Protein AF-0000000066314836 (afdb_homodimer)

Foldseek 3Di:
DPPVVVVVVVVVVVVVVVVVVVVVVVVVVVVVLVVLLVQQVVQCVVQVVVVHRDQLLVSVVVVLVVCVDDPDPVSVVVNVQCVVDDPVRSSVVSVVSNCVSPVD/DPPVVVVVVVVVVVVVVVVVVVVVVVVVVVVVLVVLLVQQVVQCVVQVVVVHRDQLLVSVVVVLVVCVDDPDPVSVVVNVQCVVDDPVRSSVVSVVSNCVSPVD

Solvent-accessible surface area (backbone atoms only — not comparable to full-atom values): 11114 Å² total; per-residue (Å²): 131,60,72,67,58,55,52,52,54,51,52,50,49,51,49,50,51,50,48,51,50,42,52,49,37,52,50,53,45,52,52,50,42,51,52,51,36,51,49,52,52,50,38,47,50,53,16,53,74,68,75,37,87,55,53,57,31,57,41,49,48,52,52,50,65,71,44,75,67,50,88,42,37,43,48,42,48,50,49,51,48,53,69,71,38,52,74,69,49,36,40,52,50,26,50,51,49,49,50,50,51,62,55,124,131,59,73,67,58,54,52,53,51,52,53,50,50,51,49,49,51,48,48,51,49,42,52,50,38,51,50,54,46,51,52,51,41,50,51,50,38,51,48,51,51,50,38,48,48,54,16,54,73,67,75,37,86,56,54,58,32,58,43,50,49,51,51,49,66,70,44,75,67,50,88,42,38,42,47,42,48,50,50,50,47,53,70,71,38,52,75,68,52,37,40,53,51,26,52,50,50,49,50,50,52,61,56,125

Secondary structure (DSSP, 8-state):
--HHHHHHHHHHHHHHHHHHHHHHHHHHHHHHHHHHHHHHHHHHHHHHHTT----HHHHHHHHHHH--S-SSHHHHHHHHHHHH--HHHHHHHHHHHHHHHH--/--HHHHHHHHHHHHHHHHHHHHHHHHHHHHHHHHHHHHHHHHHHHHHHHTT----HHHHHHHHHHH--S-SSHHHHHHHHHHHH--HHHHHHHHHHHHHHHH--

Structure (mmCIF, N/CA/C/O backbone):
data_AF-0000000066314836-model_v1
#
loop_
_entity.id
_entity.type
_entity.pdbx_description
1 polymer 'Uncharacterized protein YflH'
#
loop_
_atom_site.group_PDB
_atom_site.id
_atom_site.type_symbol
_atom_site.label_atom_id
_atom_site.label_alt_id
_atom_site.label_comp_id
_atom_s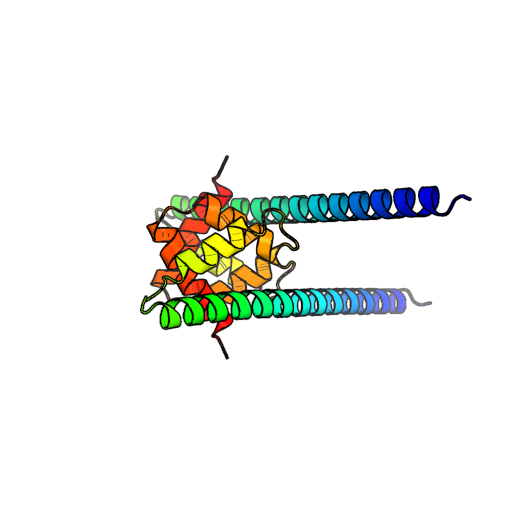ite.label_asym_id
_atom_site.label_entity_id
_atom_site.label_seq_id
_atom_site.pdbx_PDB_ins_code
_atom_site.Cartn_x
_atom_site.Cartn_y
_atom_site.Cartn_z
_atom_site.occupancy
_atom_site.B_iso_or_equiv
_atom_site.auth_seq_id
_atom_site.auth_comp_id
_atom_site.auth_asym_id
_atom_site.auth_atom_id
_atom_site.pdbx_PDB_model_num
ATOM 1 N N . MET A 1 1 ? -14.727 44.844 0.461 1 63.03 1 MET A N 1
ATOM 2 C CA . MET A 1 1 ? -14.43 43.875 -0.605 1 63.03 1 MET A CA 1
ATOM 3 C C . MET A 1 1 ? -15.68 43.094 -0.994 1 63.03 1 MET A C 1
ATOM 5 O O . MET A 1 1 ? -16.453 42.688 -0.128 1 63.03 1 MET A O 1
ATOM 9 N N . ASN A 1 2 ? -16.172 43.031 -2.225 1 74.69 2 ASN A N 1
ATOM 10 C CA . ASN A 1 2 ? -17.406 42.406 -2.709 1 74.69 2 ASN A CA 1
ATOM 11 C C . ASN A 1 2 ? -17.422 40.906 -2.42 1 74.69 2 ASN A C 1
ATOM 13 O O . ASN A 1 2 ? -16.375 40.281 -2.383 1 74.69 2 ASN A O 1
ATOM 17 N N . ARG A 1 3 ? -18.406 40.469 -1.689 1 84.38 3 ARG A N 1
ATOM 18 C CA . ARG A 1 3 ? -18.641 39.094 -1.289 1 84.38 3 ARG A CA 1
ATOM 19 C C . ARG A 1 3 ? -18.188 38.125 -2.375 1 84.38 3 ARG A C 1
ATOM 21 O O . ARG A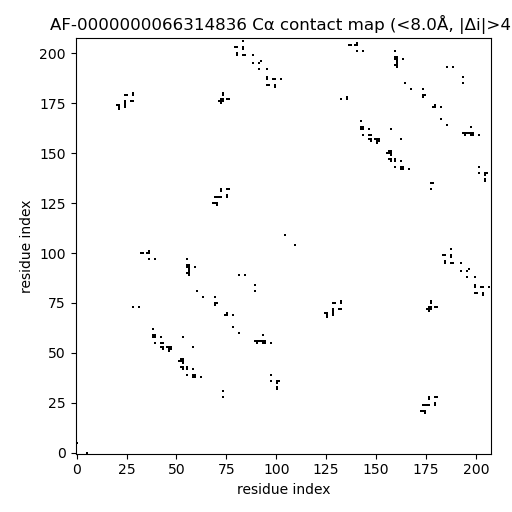 1 3 ? -17.656 37.031 -2.076 1 84.38 3 ARG A O 1
ATOM 28 N N . ASP A 1 4 ? -18.219 38.469 -3.584 1 81.25 4 ASP A N 1
ATOM 29 C CA . ASP A 1 4 ? -17.844 37.625 -4.738 1 81.25 4 ASP A CA 1
ATOM 30 C C . ASP A 1 4 ? -16.344 37.469 -4.828 1 81.25 4 ASP A C 1
ATOM 32 O O . ASP A 1 4 ? -15.859 36.375 -5.164 1 81.25 4 ASP A O 1
ATOM 36 N N . GLN A 1 5 ? -15.625 38.531 -4.496 1 79.12 5 GLN A N 1
ATOM 37 C CA . GLN A 1 5 ? -14.164 38.469 -4.555 1 79.12 5 GLN A CA 1
ATOM 38 C C . GLN A 1 5 ? -13.594 37.594 -3.451 1 79.12 5 GLN A C 1
ATOM 40 O O . GLN A 1 5 ? -12.633 36.844 -3.676 1 79.12 5 GLN A O 1
ATOM 45 N N . GLU A 1 6 ? -14.25 37.625 -2.359 1 81.5 6 GLU A N 1
ATOM 46 C CA . GLU A 1 6 ? -13.828 36.812 -1.233 1 81.5 6 GLU A CA 1
ATOM 47 C C . GLU A 1 6 ? -14.023 35.312 -1.533 1 81.5 6 GLU A C 1
ATOM 49 O O . GLU A 1 6 ? -13.18 34.5 -1.182 1 81.5 6 GLU A O 1
ATOM 54 N N . LYS A 1 7 ? -15.047 35 -2.156 1 81.69 7 LYS A N 1
ATOM 55 C CA . LYS A 1 7 ? -15.336 33.625 -2.525 1 81.69 7 LYS A CA 1
ATOM 56 C C . LYS A 1 7 ? -14.312 33.094 -3.535 1 81.69 7 LYS A C 1
ATOM 58 O O . LYS A 1 7 ? -13.852 31.953 -3.434 1 81.69 7 LYS A O 1
ATOM 63 N N . ILE A 1 8 ? -13.953 33.875 -4.426 1 78.69 8 ILE A N 1
ATOM 64 C CA . ILE A 1 8 ? -13 33.5 -5.465 1 78.69 8 ILE A CA 1
ATOM 65 C C . ILE A 1 8 ? -11.625 33.281 -4.844 1 78.69 8 ILE A C 1
ATOM 67 O O . ILE A 1 8 ? -10.906 32.375 -5.215 1 78.69 8 ILE A O 1
ATOM 71 N N . GLN A 1 9 ? -11.273 34.156 -3.879 1 76.31 9 GLN A N 1
ATOM 72 C CA . GLN A 1 9 ? -9.977 34.062 -3.211 1 76.31 9 GLN A CA 1
ATOM 73 C C . GLN A 1 9 ? -9.898 32.781 -2.391 1 76.31 9 GLN A C 1
ATOM 75 O O . GLN A 1 9 ? -8.867 32.094 -2.389 1 76.31 9 GLN A O 1
ATOM 80 N N . ILE A 1 10 ? -10.922 32.375 -1.755 1 79.12 10 ILE A N 1
ATOM 81 C CA . ILE A 1 10 ? -10.969 31.156 -0.94 1 79.12 10 ILE A CA 1
ATOM 82 C C . ILE A 1 10 ? -10.875 29.922 -1.84 1 79.12 10 ILE A C 1
ATOM 84 O O . ILE A 1 10 ? -10.164 28.969 -1.527 1 79.12 10 ILE A O 1
ATOM 88 N N . GLU A 1 11 ? -11.539 29.984 -2.932 1 73.5 11 GLU A N 1
ATOM 89 C CA . GLU A 1 11 ? -11.5 28.875 -3.881 1 73.5 11 GLU A CA 1
ATOM 90 C C . GLU A 1 11 ? -10.102 28.688 -4.457 1 73.5 11 GLU A C 1
ATOM 92 O O . GLU A 1 11 ? -9.641 27.562 -4.633 1 73.5 11 GLU A O 1
ATOM 97 N N . ASN A 1 12 ? -9.484 29.75 -4.738 1 71.19 12 ASN A N 1
ATOM 98 C CA . ASN A 1 12 ? -8.117 29.703 -5.262 1 71.19 12 ASN A CA 1
ATOM 99 C C . ASN A 1 12 ? -7.137 29.172 -4.219 1 71.19 12 ASN A C 1
ATOM 101 O O . ASN A 1 12 ? -6.246 28.391 -4.547 1 71.19 12 ASN A O 1
ATOM 105 N N . GLU A 1 13 ? -7.363 29.641 -3.014 1 70.62 13 GLU A N 1
ATOM 106 C CA . GLU A 1 13 ? -6.508 29.156 -1.933 1 70.62 13 GLU A CA 1
ATOM 107 C C . GLU A 1 13 ? -6.719 27.672 -1.665 1 70.62 13 GLU A C 1
ATOM 109 O O . GLU A 1 13 ? -5.762 26.938 -1.43 1 70.62 13 GLU A O 1
ATOM 114 N N . MET A 1 14 ? -7.879 27.234 -1.706 1 68.81 14 MET A N 1
ATOM 115 C CA . MET A 1 14 ? -8.195 25.812 -1.509 1 68.81 14 MET A CA 1
ATOM 116 C C . MET A 1 14 ? -7.57 24.969 -2.609 1 68.81 14 MET A C 1
ATOM 118 O O . MET A 1 14 ? -7.047 23.875 -2.34 1 68.81 14 MET A O 1
ATOM 122 N N . ASN A 1 15 ? -7.664 25.484 -3.764 1 68.69 15 ASN A N 1
ATOM 123 C CA . ASN A 1 15 ? -7.066 24.766 -4.895 1 68.69 15 ASN A CA 1
ATOM 124 C C . ASN A 1 15 ? -5.547 24.703 -4.77 1 68.69 15 ASN A C 1
ATOM 126 O O . ASN A 1 15 ? -4.945 23.672 -5.082 1 68.69 15 ASN A O 1
ATOM 130 N N . ALA A 1 16 ? -5.031 25.828 -4.387 1 65.75 16 ALA A N 1
ATOM 131 C CA . ALA A 1 16 ? -3.588 25.859 -4.164 1 65.75 16 ALA A CA 1
ATOM 132 C C . ALA A 1 16 ? -3.172 24.891 -3.064 1 65.75 16 ALA A C 1
ATOM 134 O O . ALA A 1 16 ? -2.178 24.172 -3.203 1 65.75 16 ALA A O 1
ATOM 135 N N . MET A 1 17 ? -3.936 24.812 -2.025 1 69.5 17 MET A N 1
ATOM 136 C CA . MET A 1 17 ? -3.658 23.906 -0.913 1 69.5 17 MET A CA 1
ATOM 137 C C . MET A 1 17 ? -3.805 22.453 -1.344 1 69.5 17 MET A C 1
ATOM 139 O O . MET A 1 17 ? -3.008 21.609 -0.951 1 69.5 17 MET A O 1
ATOM 143 N N . HIS A 1 18 ? -4.746 22.312 -2.152 1 69 18 HIS A N 1
ATOM 144 C CA . HIS A 1 18 ? -4.965 20.953 -2.664 1 69 18 HIS A CA 1
ATOM 145 C C . HIS A 1 18 ? -3.818 20.516 -3.57 1 69 18 HIS A C 1
ATOM 147 O O . HIS A 1 18 ? -3.365 19.375 -3.496 1 69 18 HIS A O 1
ATOM 153 N N . GLY A 1 19 ? -3.439 21.469 -4.344 1 69.81 19 GLY A N 1
ATOM 154 C CA . GLY A 1 19 ? -2.305 21.203 -5.219 1 69.81 19 GLY A CA 1
ATOM 155 C C . GLY A 1 19 ? -1.027 20.906 -4.461 1 69.81 19 GLY A C 1
ATOM 156 O O . GLY A 1 19 ? -0.322 19.938 -4.789 1 69.81 19 GLY A O 1
ATOM 157 N N . THR A 1 20 ? -0.794 21.672 -3.463 1 71.62 20 THR A N 1
ATOM 158 C CA . THR A 1 20 ? 0.405 21.484 -2.652 1 71.62 20 THR A CA 1
ATOM 159 C C . THR A 1 20 ? 0.355 20.156 -1.912 1 71.62 20 THR A C 1
ATOM 161 O O . THR A 1 20 ? 1.366 19.453 -1.811 1 71.62 20 THR A O 1
ATOM 164 N N . ILE A 1 21 ? -0.745 19.844 -1.582 1 77.81 21 ILE A N 1
ATOM 165 C CA . ILE A 1 21 ? -0.927 18.578 -0.865 1 77.81 21 ILE A CA 1
ATOM 166 C C . ILE A 1 21 ? -0.657 17.406 -1.804 1 77.81 21 ILE A C 1
ATOM 168 O O . ILE A 1 21 ? 0.062 16.469 -1.447 1 77.81 21 ILE A O 1
ATOM 172 N N . LYS A 1 22 ? -1.135 17.641 -2.986 1 83.06 22 LYS A N 1
ATOM 173 C CA . LYS A 1 22 ? -0.922 16.594 -3.982 1 83.06 22 LYS A CA 1
ATOM 174 C C . LYS A 1 22 ? 0.56 16.453 -4.316 1 83.06 22 LYS A C 1
ATOM 176 O O . LYS A 1 22 ? 1.061 15.328 -4.453 1 83.06 22 LYS A O 1
ATOM 181 N N . GLU A 1 23 ? 1.199 17.531 -4.473 1 86.5 23 GLU A N 1
ATOM 182 C CA . GLU A 1 23 ? 2.625 17.516 -4.789 1 86.5 23 GLU A CA 1
ATOM 183 C C . GLU A 1 23 ? 3.436 16.891 -3.656 1 86.5 23 GLU A C 1
ATOM 185 O O . GLU A 1 23 ? 4.41 16.172 -3.902 1 86.5 23 GLU A O 1
ATOM 190 N N . ASP A 1 24 ? 2.996 17.188 -2.49 1 89.19 24 ASP A N 1
ATOM 191 C CA . ASP A 1 24 ? 3.693 16.641 -1.332 1 89.19 24 ASP A CA 1
ATOM 192 C C . ASP A 1 24 ? 3.531 15.117 -1.266 1 89.19 24 ASP A C 1
ATOM 194 O O . ASP A 1 24 ? 4.484 14.398 -0.953 1 89.19 24 ASP A O 1
ATOM 198 N N . ILE A 1 25 ? 2.4 14.734 -1.582 1 91.06 25 ILE A N 1
ATOM 199 C CA . ILE A 1 25 ? 2.125 13.305 -1.59 1 91.06 25 ILE A CA 1
ATOM 200 C C . ILE A 1 25 ? 2.98 12.617 -2.652 1 91.06 25 ILE A C 1
ATOM 202 O O . ILE A 1 25 ? 3.582 11.578 -2.395 1 91.06 25 ILE A O 1
ATOM 206 N N . LEU A 1 26 ? 2.986 13.266 -3.801 1 92.12 26 LEU A N 1
ATOM 207 C CA . LEU A 1 26 ? 3.758 12.703 -4.906 1 92.12 26 LEU A CA 1
ATOM 208 C C . LEU A 1 26 ? 5.242 12.648 -4.559 1 92.12 26 LEU A C 1
ATOM 210 O O . LEU A 1 26 ? 5.914 11.656 -4.855 1 92.12 26 LEU A O 1
ATOM 214 N N . LYS A 1 27 ? 5.691 13.664 -3.994 1 92.25 27 LYS A N 1
ATOM 215 C CA . LYS A 1 27 ? 7.098 13.719 -3.609 1 92.25 27 LYS A CA 1
ATOM 216 C C . LYS A 1 27 ? 7.43 12.633 -2.588 1 92.25 27 LYS A C 1
ATOM 218 O O . LYS A 1 27 ? 8.445 11.945 -2.709 1 92.25 27 LYS A O 1
ATOM 223 N N . ASP A 1 28 ? 6.629 12.523 -1.561 1 90.06 28 ASP A N 1
ATOM 224 C CA . ASP A 1 28 ? 6.824 11.508 -0.533 1 90.06 28 ASP A CA 1
ATOM 225 C C . ASP A 1 28 ? 6.812 10.102 -1.138 1 90.06 28 ASP A C 1
ATOM 227 O O . ASP A 1 28 ? 7.609 9.25 -0.754 1 90.06 28 ASP A O 1
ATOM 231 N N . PHE A 1 29 ? 5.957 9.969 -2.113 1 94.31 29 PHE A N 1
ATOM 232 C CA . PHE A 1 29 ? 5.867 8.664 -2.752 1 94.31 29 PHE A CA 1
ATOM 233 C C . PHE A 1 29 ? 7.125 8.367 -3.559 1 94.31 29 PHE A C 1
ATOM 235 O O . PHE A 1 29 ? 7.629 7.242 -3.541 1 94.31 29 PHE A O 1
ATOM 242 N N . GLU A 1 30 ? 7.625 9.344 -4.262 1 94.31 30 GLU A N 1
ATOM 243 C CA . GLU A 1 30 ? 8.836 9.148 -5.059 1 94.31 30 GLU A CA 1
ATOM 244 C C . GLU A 1 30 ? 10.031 8.812 -4.172 1 94.31 30 GLU A C 1
ATOM 246 O O . GLU A 1 30 ? 10.875 8 -4.551 1 94.31 30 GLU A O 1
ATOM 251 N N . GLU A 1 31 ? 10.039 9.453 -3.074 1 92.62 31 GLU A N 1
ATOM 252 C CA . GLU A 1 31 ? 11.102 9.141 -2.123 1 92.62 31 GLU A CA 1
ATOM 253 C C . GLU A 1 31 ? 10.969 7.711 -1.605 1 92.62 31 GLU A C 1
ATOM 255 O O . GLU A 1 31 ? 11.969 6.988 -1.508 1 92.62 31 GLU A O 1
ATOM 260 N N . PHE A 1 32 ? 9.797 7.402 -1.23 1 92.06 32 PHE A N 1
ATOM 261 C CA . PHE A 1 32 ? 9.516 6.047 -0.777 1 92.06 32 PHE A CA 1
ATOM 262 C C . PHE A 1 32 ? 9.883 5.027 -1.85 1 92.06 32 PHE A C 1
ATOM 264 O O . PHE A 1 32 ? 10.578 4.051 -1.572 1 92.06 32 PHE A O 1
ATOM 271 N N . LYS A 1 33 ? 9.469 5.203 -3.066 1 94.12 33 LYS A N 1
ATOM 272 C CA . LYS A 1 33 ? 9.758 4.316 -4.191 1 94.12 33 LYS A CA 1
ATOM 273 C C . LYS A 1 33 ? 11.258 4.176 -4.414 1 94.12 33 LYS A C 1
ATOM 275 O O . LYS A 1 33 ? 11.75 3.082 -4.699 1 94.12 33 LYS A O 1
ATOM 280 N N . GLY A 1 34 ? 11.922 5.301 -4.348 1 92.81 34 GLY A N 1
ATOM 281 C CA . GLY A 1 34 ? 13.367 5.281 -4.484 1 92.81 34 GLY A CA 1
ATOM 282 C C . GLY A 1 34 ? 14.047 4.41 -3.447 1 92.81 34 GLY A C 1
ATOM 283 O O . GLY A 1 34 ? 14.984 3.668 -3.77 1 92.81 34 GLY A O 1
ATOM 284 N N . TYR A 1 35 ? 13.578 4.508 -2.23 1 89.25 35 TYR A N 1
ATOM 285 C CA . TYR A 1 35 ? 14.125 3.676 -1.163 1 89.25 35 TYR A CA 1
ATOM 286 C C . TYR A 1 35 ? 13.883 2.199 -1.438 1 89.25 35 TYR A C 1
ATOM 288 O O . TYR A 1 35 ? 14.773 1.369 -1.271 1 89.25 35 TYR A O 1
ATOM 296 N N . LEU A 1 36 ? 12.672 1.858 -1.797 1 90.5 36 LEU A N 1
ATOM 297 C CA . LEU A 1 36 ? 12.328 0.473 -2.096 1 90.5 36 LEU A CA 1
ATOM 298 C C . LEU A 1 36 ? 13.188 -0.065 -3.236 1 90.5 36 LEU A C 1
ATOM 300 O O . LEU A 1 36 ? 13.648 -1.21 -3.188 1 90.5 36 LEU A O 1
ATOM 304 N N . LYS A 1 37 ? 13.367 0.748 -4.262 1 92.69 37 LYS A N 1
ATOM 305 C CA . LYS A 1 37 ? 14.18 0.366 -5.41 1 92.69 37 LYS A CA 1
ATOM 306 C C . LYS A 1 37 ? 15.609 0.045 -4.984 1 92.69 37 LYS A C 1
ATOM 308 O O . LYS A 1 37 ? 16.188 -0.941 -5.441 1 92.69 37 LYS A O 1
ATOM 313 N N . LYS A 1 38 ? 16.109 0.884 -4.145 1 90.88 38 LYS A N 1
ATOM 314 C CA . LYS A 1 38 ? 17.453 0.67 -3.635 1 90.88 38 LYS A CA 1
ATOM 315 C C . LYS A 1 38 ? 17.547 -0.65 -2.877 1 90.88 38 LYS A C 1
ATOM 317 O O . LYS A 1 38 ? 18.531 -1.39 -3.031 1 90.88 38 LYS A O 1
ATOM 322 N N . GLN A 1 39 ? 16.578 -0.927 -2.068 1 86.88 39 GLN A N 1
ATOM 323 C CA . GLN A 1 39 ? 16.562 -2.16 -1.289 1 86.88 39 GLN A CA 1
ATOM 324 C C . GLN A 1 39 ? 16.438 -3.383 -2.193 1 86.88 39 GLN A C 1
ATOM 326 O O . GLN A 1 39 ? 17.125 -4.387 -1.986 1 86.88 39 GLN A O 1
ATOM 331 N N . VAL A 1 40 ? 15.539 -3.34 -3.143 1 88.69 40 VAL A N 1
ATOM 332 C CA . VAL A 1 40 ? 15.336 -4.43 -4.094 1 88.69 40 VAL A CA 1
ATOM 333 C C . VAL A 1 40 ? 16.625 -4.691 -4.863 1 88.69 40 VAL A C 1
ATOM 335 O O . VAL A 1 40 ? 17.031 -5.844 -5.023 1 88.69 40 VAL A O 1
ATOM 338 N N . ASN A 1 41 ? 17.25 -3.662 -5.316 1 90.19 41 ASN A N 1
ATOM 339 C CA . ASN A 1 41 ? 18.484 -3.799 -6.086 1 90.19 41 ASN A CA 1
ATOM 340 C C . ASN A 1 41 ? 19.625 -4.355 -5.23 1 90.19 41 ASN A C 1
ATOM 342 O O . ASN A 1 41 ? 20.422 -5.16 -5.703 1 90.19 41 ASN A O 1
ATOM 346 N N . ARG A 1 42 ? 19.688 -3.896 -4.066 1 88.69 42 ARG A N 1
ATOM 347 C CA . ARG A 1 42 ? 20.688 -4.414 -3.145 1 88.69 42 ARG A CA 1
ATOM 348 C C . ARG A 1 42 ? 20.5 -5.906 -2.902 1 88.69 42 ARG A C 1
ATOM 350 O O . ARG A 1 42 ? 21.469 -6.668 -2.883 1 88.69 42 ARG A O 1
ATOM 357 N N . GLY A 1 43 ? 19.281 -6.305 -2.615 1 86.81 43 GLY A N 1
ATOM 358 C CA . GLY A 1 43 ? 18.984 -7.715 -2.412 1 86.81 43 GLY A CA 1
ATOM 359 C C . GLY A 1 43 ? 19.312 -8.578 -3.613 1 86.81 43 GLY A C 1
ATOM 360 O O . GLY A 1 43 ? 19.875 -9.664 -3.467 1 86.81 43 GLY A O 1
ATOM 361 N N . LYS A 1 44 ? 18.984 -8.117 -4.801 1 86.81 44 LYS A N 1
ATOM 362 C CA . LYS A 1 44 ? 19.297 -8.836 -6.027 1 86.81 44 LYS A CA 1
ATOM 363 C C . LYS A 1 44 ? 20.812 -9.016 -6.18 1 86.81 44 LYS A C 1
ATOM 365 O O . LYS A 1 44 ? 21.281 -10.094 -6.543 1 86.81 44 LYS A O 1
ATOM 370 N N . LYS A 1 45 ? 21.516 -7.988 -5.926 1 88.94 45 LYS A N 1
ATOM 371 C CA . LYS A 1 45 ? 22.969 -8.023 -6.039 1 88.94 45 LYS A CA 1
ATOM 372 C C . LYS A 1 45 ? 23.578 -9 -5.039 1 88.94 45 LYS A C 1
ATOM 374 O O . LYS A 1 45 ? 24.484 -9.766 -5.383 1 88.94 45 LYS A O 1
ATOM 379 N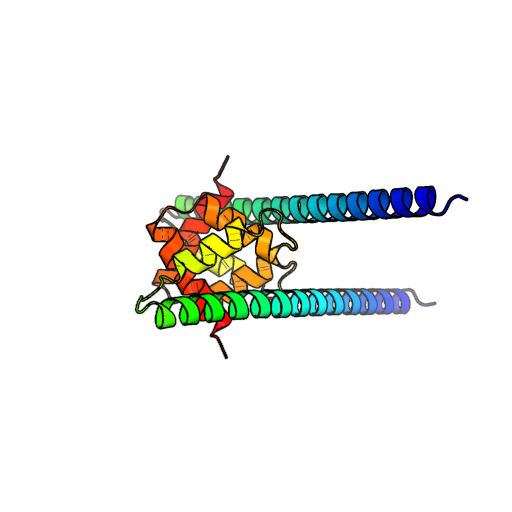 N . LEU A 1 46 ? 23.094 -8.914 -3.855 1 85.31 46 LEU A N 1
ATOM 380 C CA . LEU A 1 46 ? 23.578 -9.828 -2.828 1 85.31 46 LEU A CA 1
ATOM 381 C C . LEU A 1 46 ? 23.297 -11.273 -3.205 1 85.31 46 LEU A C 1
ATOM 383 O O . LEU A 1 46 ? 24.109 -12.164 -2.947 1 85.31 46 LEU A O 1
ATOM 387 N N . GLY A 1 47 ? 22.141 -11.461 -3.711 1 84.31 47 GLY A N 1
ATOM 388 C CA . GLY A 1 47 ? 21.797 -12.797 -4.172 1 84.31 47 GLY A CA 1
ATOM 389 C C . GLY A 1 47 ? 22.688 -13.281 -5.309 1 84.31 47 GLY A C 1
ATOM 390 O O . GLY A 1 47 ? 23.109 -14.438 -5.332 1 84.31 47 GLY A O 1
ATOM 391 N N . LEU A 1 48 ? 23.016 -12.445 -6.246 1 85.44 48 LEU A N 1
ATOM 392 C CA . LEU A 1 48 ? 23.875 -12.773 -7.371 1 85.44 48 LEU A CA 1
ATOM 393 C C . LEU A 1 48 ? 25.297 -13.078 -6.895 1 85.44 48 LEU A C 1
ATOM 395 O O . LEU A 1 48 ? 25.938 -14.023 -7.383 1 85.44 48 LEU A O 1
ATOM 399 N N . ASP A 1 49 ? 25.672 -12.305 -6 1 86.12 49 ASP A N 1
ATOM 400 C CA . ASP A 1 49 ? 27 -12.516 -5.457 1 86.12 49 ASP A CA 1
ATOM 401 C C . ASP A 1 49 ? 27.109 -13.852 -4.734 1 86.12 49 ASP A C 1
ATOM 403 O O . ASP A 1 49 ? 28.156 -14.484 -4.727 1 86.12 49 ASP A O 1
ATOM 407 N N . ASP A 1 50 ? 26.047 -14.289 -4.203 1 83.75 50 ASP A N 1
ATOM 408 C CA . ASP A 1 50 ? 26.016 -15.555 -3.467 1 83.75 50 ASP A CA 1
ATOM 409 C C . ASP A 1 50 ? 25.609 -16.703 -4.375 1 83.75 50 ASP A C 1
ATOM 411 O O . ASP A 1 50 ? 25.469 -17.844 -3.916 1 83.75 50 ASP A O 1
ATOM 415 N N . GLY A 1 51 ? 25.453 -16.453 -5.527 1 79.44 51 GLY A N 1
ATOM 416 C CA . GLY A 1 51 ? 25.062 -17.484 -6.484 1 79.44 51 GLY A CA 1
ATOM 417 C C . GLY A 1 51 ? 23.625 -17.938 -6.316 1 79.44 51 GLY A C 1
ATOM 418 O O . GLY A 1 51 ? 23.281 -19.062 -6.684 1 79.44 51 GLY A O 1
ATOM 419 N N . LYS A 1 52 ? 22.875 -17.016 -5.602 1 77.56 52 LYS A N 1
ATOM 420 C CA . LYS A 1 52 ? 21.5 -17.406 -5.324 1 77.56 52 LYS A CA 1
ATOM 421 C C . LYS A 1 52 ? 20.5 -16.422 -5.953 1 77.56 52 LYS A C 1
ATOM 423 O O . LYS A 1 52 ? 20.828 -15.258 -6.16 1 77.56 52 LYS A O 1
ATOM 428 N N . LEU A 1 53 ? 19.453 -17.047 -6.414 1 75.31 53 LEU A N 1
ATOM 429 C CA . LEU A 1 53 ? 18.344 -16.188 -6.797 1 75.31 53 LEU A CA 1
ATOM 430 C C . LEU A 1 53 ? 17.5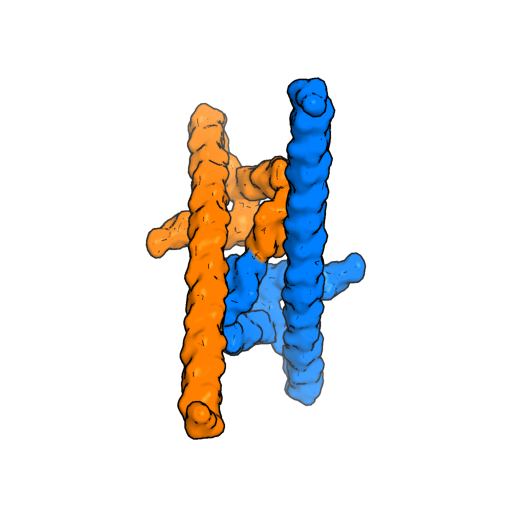 -15.805 -5.582 1 75.31 53 LEU A C 1
ATOM 432 O O . LEU A 1 53 ? 16.891 -16.672 -4.949 1 75.31 53 LEU A O 1
ATOM 436 N N . VAL A 1 54 ? 17.844 -14.703 -5.09 1 72.31 54 VAL A N 1
ATOM 437 C CA . VAL A 1 54 ? 17.078 -14.273 -3.928 1 72.31 54 VAL A CA 1
ATOM 438 C C . VAL A 1 54 ? 15.664 -13.875 -4.359 1 72.31 54 VAL A C 1
ATOM 440 O O . VAL A 1 54 ? 15.492 -13.141 -5.336 1 72.31 54 VAL A O 1
ATOM 443 N N . LYS A 1 55 ? 14.836 -14.367 -3.531 1 80.69 55 LYS A N 1
ATOM 444 C CA . LYS A 1 55 ? 13.438 -14.086 -3.834 1 80.69 55 LYS A CA 1
ATOM 445 C C . LYS A 1 55 ? 13.062 -12.664 -3.426 1 80.69 55 LYS A C 1
ATOM 447 O O . LYS A 1 55 ? 13.5 -12.18 -2.379 1 80.69 55 LYS A O 1
ATOM 452 N N . SER A 1 56 ? 12.32 -11.984 -4.27 1 83.5 56 SER A N 1
ATOM 453 C CA . SER A 1 56 ? 11.867 -10.617 -4.035 1 83.5 56 SER A CA 1
ATOM 454 C C . SER A 1 56 ? 11.164 -10.492 -2.686 1 83.5 56 SER A C 1
ATOM 456 O O . SER A 1 56 ? 11.359 -9.508 -1.965 1 83.5 56 SER A O 1
ATOM 458 N N . ALA A 1 57 ? 10.453 -11.523 -2.326 1 86.25 57 ALA A N 1
ATOM 459 C CA . ALA A 1 57 ? 9.719 -11.5 -1.064 1 86.25 57 ALA A CA 1
ATOM 460 C C . ALA A 1 57 ? 10.672 -11.469 0.126 1 86.25 57 ALA A C 1
ATOM 462 O O . ALA A 1 57 ? 10.391 -10.812 1.136 1 86.25 57 ALA A O 1
ATOM 463 N N . ALA A 1 58 ? 11.719 -12.18 0.031 1 84.25 58 ALA A N 1
ATOM 464 C CA . ALA A 1 58 ? 12.695 -12.188 1.116 1 84.25 58 ALA A CA 1
ATOM 465 C C . ALA A 1 58 ? 13.312 -10.805 1.307 1 84.25 58 ALA A C 1
ATOM 467 O O . ALA A 1 58 ? 13.492 -10.352 2.439 1 84.25 58 ALA A O 1
ATOM 468 N N . ILE A 1 59 ? 13.594 -10.203 0.284 1 85.44 59 ILE A N 1
ATOM 469 C CA . ILE A 1 59 ? 14.18 -8.867 0.312 1 85.44 59 ILE A CA 1
ATOM 470 C C . ILE A 1 59 ? 13.203 -7.887 0.963 1 85.44 59 ILE A C 1
ATOM 472 O O . ILE A 1 59 ? 13.586 -7.137 1.866 1 85.44 59 ILE A O 1
ATOM 476 N N . LEU A 1 60 ? 11.945 -7.941 0.503 1 86.31 60 LEU A N 1
ATOM 477 C CA . LEU A 1 60 ? 10.953 -7.016 1.033 1 86.31 60 LEU A CA 1
ATOM 478 C C . LEU A 1 60 ? 10.617 -7.348 2.482 1 86.31 60 LEU A C 1
ATOM 480 O O . LEU A 1 60 ? 10.391 -6.449 3.293 1 86.31 60 LEU A O 1
ATOM 484 N N . GLY A 1 61 ? 10.547 -8.57 2.762 1 86.31 61 GLY A N 1
ATOM 485 C CA . GLY A 1 61 ? 10.352 -8.961 4.148 1 86.31 61 GLY A CA 1
ATOM 486 C C . GLY A 1 61 ? 11.43 -8.43 5.074 1 86.31 61 GLY A C 1
ATOM 487 O O . GLY A 1 61 ? 11.133 -7.93 6.16 1 86.31 61 GLY A O 1
ATOM 488 N N . ASP A 1 62 ? 12.625 -8.609 4.656 1 84 62 ASP A N 1
ATOM 489 C CA . ASP A 1 62 ? 13.75 -8.094 5.43 1 84 62 ASP A CA 1
ATOM 490 C C . ASP A 1 62 ? 13.648 -6.582 5.605 1 84 62 ASP A C 1
ATOM 492 O O . ASP A 1 62 ? 13.93 -6.055 6.688 1 84 62 ASP A O 1
ATOM 496 N N . TYR A 1 63 ? 13.328 -5.922 4.52 1 83.12 63 TYR A N 1
ATOM 497 C CA . TYR A 1 63 ? 13.156 -4.473 4.582 1 83.12 63 TYR A CA 1
ATOM 498 C C . TYR A 1 63 ? 12.086 -4.098 5.605 1 83.12 63 TYR A C 1
ATOM 500 O O . TYR A 1 63 ? 12.305 -3.225 6.449 1 83.12 63 TYR A O 1
ATOM 508 N N . LEU A 1 64 ? 10.984 -4.738 5.52 1 84.94 64 LEU A N 1
ATOM 509 C CA . LEU A 1 64 ? 9.867 -4.414 6.398 1 84.94 64 LEU A CA 1
ATOM 510 C C . LEU A 1 64 ? 10.203 -4.758 7.848 1 84.94 64 LEU A C 1
ATOM 512 O O . LEU A 1 64 ? 9.758 -4.066 8.773 1 84.94 64 LEU A O 1
ATOM 516 N N . ALA A 1 65 ? 10.945 -5.801 8.039 1 81.19 65 ALA A N 1
ATOM 517 C CA . ALA A 1 65 ? 11.383 -6.191 9.375 1 81.19 65 ALA A CA 1
ATOM 518 C C . ALA A 1 65 ? 12.312 -5.141 9.977 1 81.19 65 ALA A C 1
ATOM 520 O O . ALA A 1 65 ? 12.305 -4.926 11.195 1 81.19 65 ALA A O 1
ATOM 521 N N . LYS A 1 66 ? 13.039 -4.48 9.125 1 78.31 66 LYS A N 1
ATOM 522 C CA . LYS A 1 66 ? 13.969 -3.447 9.57 1 78.31 66 LYS A CA 1
ATOM 523 C C . LYS A 1 66 ? 13.242 -2.137 9.844 1 78.31 66 LYS A C 1
ATOM 525 O O . LYS A 1 66 ? 13.758 -1.27 10.555 1 78.31 66 LYS A O 1
ATOM 530 N N . HIS A 1 67 ? 12.195 -1.944 9.305 1 74.44 67 HIS A N 1
ATOM 531 C CA . HIS A 1 67 ? 11.367 -0.753 9.484 1 74.44 67 HIS A CA 1
ATOM 532 C C . HIS A 1 67 ? 10.133 -1.06 10.32 1 74.44 67 HIS A C 1
ATOM 534 O O . HIS A 1 67 ? 9.008 -0.809 9.891 1 74.44 67 HIS A O 1
ATOM 540 N N . GLU A 1 68 ? 10.414 -1.354 11.461 1 73.19 68 GLU A N 1
ATOM 541 C CA . GLU A 1 68 ? 9.312 -1.746 12.336 1 73.19 68 GLU A CA 1
ATOM 542 C C . GLU A 1 68 ? 8.391 -0.566 12.625 1 73.19 68 GLU A C 1
ATOM 544 O O . GLU A 1 68 ? 7.184 -0.743 12.789 1 73.19 68 GLU A O 1
ATOM 549 N N . GLU A 1 69 ? 9.07 0.573 12.57 1 83.56 69 GLU A N 1
ATOM 550 C CA . GLU A 1 69 ? 8.242 1.768 12.703 1 83.56 69 GLU A CA 1
ATOM 551 C C . GLU A 1 69 ? 8.047 2.463 11.359 1 83.56 69 GLU A C 1
ATOM 553 O O . GLU A 1 69 ? 9.023 2.914 10.75 1 83.56 69 GLU A O 1
ATOM 558 N N . PRO A 1 70 ? 6.789 2.484 10.898 1 86.75 70 PRO A N 1
ATOM 559 C CA . PRO A 1 70 ? 6.547 3.129 9.609 1 86.75 70 PRO A CA 1
ATOM 560 C C . PRO A 1 70 ? 6.887 4.617 9.617 1 86.75 70 PRO A C 1
ATOM 562 O O . PRO A 1 70 ? 6.652 5.301 10.617 1 86.75 70 PRO A O 1
ATOM 565 N N . GLN A 1 71 ? 7.504 5.121 8.578 1 85.12 71 GLN A N 1
ATOM 566 C CA . GLN A 1 71 ? 7.926 6.516 8.5 1 85.12 71 GLN A CA 1
ATOM 567 C C . GLN A 1 71 ? 6.945 7.336 7.668 1 85.12 71 GLN A C 1
ATOM 569 O O . GLN A 1 71 ? 7.074 8.562 7.574 1 85.12 71 GLN A O 1
ATOM 574 N N . ASN A 1 72 ? 5.973 6.746 7.07 1 90.31 72 ASN A N 1
ATOM 575 C CA . ASN A 1 72 ? 4.926 7.375 6.27 1 90.31 72 ASN A CA 1
ATOM 576 C C . ASN A 1 72 ? 3.771 6.414 6 1 90.31 72 ASN A C 1
ATOM 578 O O . ASN A 1 72 ? 3.818 5.254 6.41 1 90.31 72 ASN A O 1
ATOM 582 N N . GLY A 1 73 ? 2.752 6.883 5.449 1 92.44 73 GLY A N 1
ATOM 583 C CA . GLY A 1 73 ? 1.56 6.086 5.207 1 92.44 73 GLY A CA 1
ATOM 584 C C . GLY A 1 73 ? 1.797 4.93 4.258 1 92.44 73 GLY A C 1
ATOM 585 O O . GLY A 1 73 ? 1.165 3.879 4.379 1 92.44 73 GLY A O 1
ATOM 586 N N . GLU A 1 74 ? 2.695 5.145 3.305 1 94.56 74 GLU A N 1
ATOM 587 C CA . GLU A 1 74 ? 3.029 4.086 2.355 1 94.56 74 GLU A CA 1
ATOM 588 C C . GLU A 1 74 ? 3.641 2.881 3.064 1 94.56 74 GLU A C 1
ATOM 590 O O . GLU A 1 74 ? 3.225 1.743 2.84 1 94.56 74 GLU A O 1
ATOM 595 N N . GLU A 1 75 ? 4.543 3.191 3.949 1 92.56 75 GLU A N 1
ATOM 596 C CA . GLU A 1 75 ? 5.191 2.133 4.715 1 92.56 75 GLU A CA 1
ATOM 597 C C . GLU A 1 75 ? 4.203 1.443 5.652 1 92.56 75 GLU A C 1
ATOM 599 O O . GLU A 1 75 ? 4.246 0.223 5.82 1 92.56 75 GLU A O 1
ATOM 604 N N . MET A 1 76 ? 3.375 2.24 6.266 1 93.56 76 MET A N 1
ATOM 605 C CA . MET A 1 76 ? 2.373 1.695 7.176 1 93.56 76 MET A CA 1
ATOM 606 C C . MET A 1 76 ? 1.451 0.721 6.449 1 93.56 76 MET A C 1
ATOM 608 O O . MET A 1 76 ? 1.19 -0.378 6.941 1 93.56 76 MET A O 1
ATOM 612 N N . LEU A 1 77 ? 0.968 1.106 5.277 1 95.88 77 LEU A N 1
ATOM 613 C CA . LEU A 1 77 ? 0.108 0.221 4.5 1 95.88 77 LEU A CA 1
ATOM 614 C C . LEU A 1 77 ? 0.836 -1.072 4.145 1 95.88 77 LEU A C 1
ATOM 616 O O . LEU A 1 77 ? 0.276 -2.162 4.285 1 95.88 77 LEU A O 1
ATOM 620 N N . LEU A 1 78 ? 2.061 -0.941 3.682 1 95.38 78 LEU A N 1
ATOM 621 C CA . LEU A 1 78 ? 2.822 -2.117 3.273 1 95.38 78 LEU A CA 1
ATOM 622 C C . LEU A 1 78 ? 3.035 -3.062 4.453 1 95.38 78 LEU A C 1
ATOM 624 O O . LEU A 1 78 ? 2.918 -4.281 4.305 1 95.38 78 LEU A O 1
ATOM 628 N N . GLN A 1 79 ? 3.367 -2.521 5.578 1 93.69 79 GLN A N 1
ATOM 629 C CA . GLN A 1 79 ? 3.58 -3.34 6.77 1 93.69 79 GLN A CA 1
ATOM 630 C C . GLN A 1 79 ? 2.307 -4.086 7.156 1 93.69 79 GLN A C 1
ATOM 632 O O . GLN A 1 79 ? 2.354 -5.27 7.504 1 93.69 79 GLN A O 1
ATOM 637 N N . GLU A 1 80 ? 1.25 -3.381 7.125 1 94.5 80 GLU A N 1
ATOM 638 C CA . GLU A 1 80 ? -0.019 -4.004 7.492 1 94.5 80 GLU A CA 1
ATOM 639 C C . GLU A 1 80 ? -0.42 -5.074 6.484 1 94.5 80 GLU A C 1
ATOM 641 O O . GLU A 1 80 ? -0.874 -6.156 6.867 1 94.5 80 GLU A O 1
ATOM 646 N N . LEU A 1 81 ? -0.249 -4.812 5.184 1 96.25 81 LEU A N 1
ATOM 647 C CA . LEU A 1 81 ? -0.517 -5.82 4.164 1 96.25 81 LEU A CA 1
ATOM 648 C C . LEU A 1 81 ? 0.352 -7.055 4.383 1 96.25 81 LEU A C 1
ATOM 650 O O . LEU A 1 81 ? -0.134 -8.188 4.297 1 96.25 81 LEU A O 1
ATOM 654 N N . TRP A 1 82 ? 1.549 -6.781 4.676 1 94.62 82 TRP A N 1
ATOM 655 C CA . TRP A 1 82 ? 2.502 -7.867 4.891 1 94.62 82 TRP A CA 1
ATOM 656 C C . TRP A 1 82 ? 2.098 -8.719 6.09 1 94.62 82 TRP A C 1
ATOM 658 O O . TRP A 1 82 ? 2.256 -9.938 6.074 1 94.62 82 TRP A O 1
ATOM 668 N N . SER A 1 83 ? 1.606 -8.117 7.066 1 93.31 83 SER A N 1
ATOM 669 C CA . SER A 1 83 ? 1.278 -8.797 8.312 1 93.31 83 SER A CA 1
ATOM 670 C C . SER A 1 83 ? 0.086 -9.727 8.133 1 93.31 83 SER A C 1
ATOM 672 O O . SER A 1 83 ? -0.029 -10.734 8.836 1 93.31 83 SER A O 1
ATOM 674 N N . VAL A 1 84 ? -0.781 -9.422 7.246 1 95.06 84 VAL A N 1
ATOM 675 C CA . VAL A 1 84 ? -1.978 -10.242 7.09 1 95.06 84 VAL A CA 1
ATOM 676 C C . VAL A 1 84 ? -1.779 -11.234 5.941 1 95.06 84 VAL A C 1
ATOM 678 O O . VAL A 1 84 ? -2.623 -12.102 5.707 1 95.06 84 VAL A O 1
ATOM 681 N N . ALA A 1 85 ? -0.737 -11.078 5.176 1 95.19 85 ALA A N 1
ATOM 682 C CA . ALA A 1 85 ? -0.461 -11.914 4.012 1 95.19 85 ALA A CA 1
ATOM 683 C C . ALA A 1 85 ? 0.135 -13.25 4.426 1 95.19 85 ALA A C 1
ATOM 685 O O . ALA A 1 85 ? 0.961 -13.312 5.34 1 95.19 85 ALA A O 1
ATOM 686 N N . ASP A 1 86 ? -0.297 -14.328 3.80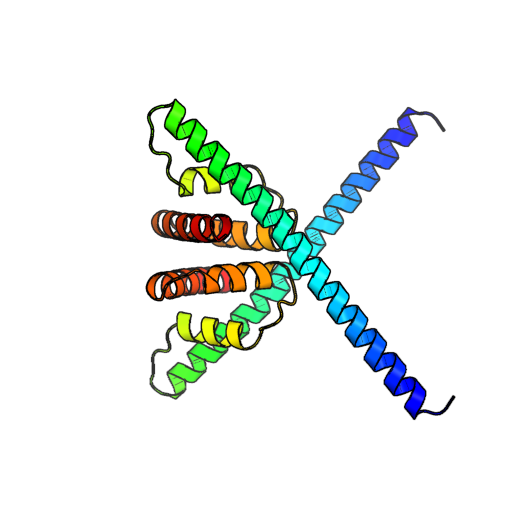5 1 95.19 86 ASP A N 1
ATOM 687 C CA . ASP A 1 86 ? 0.413 -15.594 3.947 1 95.19 86 ASP A CA 1
ATOM 688 C C . ASP A 1 86 ? 1.639 -15.641 3.037 1 95.19 86 ASP A C 1
ATOM 690 O O . ASP A 1 86 ? 1.932 -14.68 2.33 1 95.19 86 ASP A O 1
ATOM 694 N N . GLU A 1 87 ? 2.357 -16.734 3.07 1 93.06 87 GLU A N 1
ATOM 695 C CA . GLU A 1 87 ? 3.625 -16.797 2.35 1 93.06 87 GLU A CA 1
ATOM 696 C C . GLU A 1 87 ? 3.422 -16.594 0.852 1 93.06 87 GLU A C 1
ATOM 698 O O . GLU A 1 87 ? 4.199 -15.883 0.208 1 93.06 87 GLU A O 1
ATOM 703 N N . ASP A 1 88 ? 2.434 -17.172 0.284 1 94.12 88 ASP A N 1
ATOM 704 C CA . ASP A 1 88 ? 2.146 -17.016 -1.139 1 94.12 88 ASP A CA 1
ATOM 705 C C . ASP A 1 88 ? 1.754 -15.57 -1.462 1 94.12 88 ASP A C 1
ATOM 707 O O . ASP A 1 88 ? 2.219 -15.008 -2.453 1 94.12 88 ASP A O 1
ATOM 711 N N . GLU A 1 89 ? 0.958 -15.008 -0.651 1 94.12 89 GLU A N 1
ATOM 712 C CA . GLU A 1 89 ? 0.506 -13.633 -0.835 1 94.12 89 GLU A CA 1
ATOM 713 C C . GLU A 1 89 ? 1.664 -12.648 -0.702 1 94.12 89 GLU A C 1
ATOM 715 O O . GLU A 1 89 ? 1.726 -11.648 -1.425 1 94.12 89 GLU A O 1
ATOM 720 N N . LYS A 1 90 ? 2.539 -12.969 0.231 1 94.62 90 LYS A N 1
ATOM 721 C CA . LYS A 1 90 ? 3.73 -12.133 0.385 1 94.62 90 LYS A CA 1
ATOM 722 C C . LYS A 1 90 ? 4.578 -12.148 -0.882 1 94.62 90 LYS A C 1
ATOM 724 O O . LYS A 1 90 ? 5.098 -11.109 -1.3 1 94.62 90 LYS A O 1
ATOM 729 N N . GLU A 1 91 ? 4.695 -13.289 -1.442 1 93.69 91 GLU A N 1
ATOM 730 C CA . GLU A 1 91 ? 5.461 -13.414 -2.68 1 93.69 91 GLU A CA 1
ATOM 731 C C . GLU A 1 91 ? 4.816 -12.625 -3.811 1 93.69 91 GLU A C 1
ATOM 733 O O . GLU A 1 91 ? 5.508 -11.93 -4.566 1 93.69 91 GLU A O 1
ATOM 738 N N . HIS A 1 92 ? 3.508 -12.688 -3.928 1 94.12 92 HIS A N 1
ATOM 739 C CA . HIS A 1 92 ? 2.799 -11.961 -4.973 1 94.12 92 HIS A CA 1
ATOM 740 C C . HIS A 1 92 ? 2.883 -10.453 -4.75 1 94.12 92 HIS A C 1
ATOM 742 O O . HIS A 1 92 ? 3.039 -9.688 -5.703 1 94.12 92 HIS A O 1
ATOM 748 N N . LEU A 1 93 ? 2.732 -10.078 -3.486 1 95.31 93 LEU A N 1
ATOM 749 C CA . LEU A 1 93 ? 2.871 -8.664 -3.166 1 95.31 93 LEU A CA 1
ATOM 750 C C . LEU A 1 93 ? 4.27 -8.164 -3.508 1 95.31 93 LEU A C 1
ATOM 752 O O . LEU A 1 93 ? 4.43 -7.07 -4.059 1 95.31 93 LEU A O 1
ATOM 756 N N . ALA A 1 94 ? 5.262 -8.945 -3.166 1 94.12 94 ALA A N 1
ATOM 757 C CA . ALA A 1 94 ? 6.641 -8.578 -3.461 1 94.12 94 ALA A CA 1
ATOM 758 C C . ALA A 1 94 ? 6.859 -8.414 -4.961 1 94.12 94 ALA A C 1
ATOM 760 O O . ALA A 1 94 ? 7.523 -7.473 -5.402 1 94.12 94 ALA A O 1
ATOM 761 N N . GLN A 1 95 ? 6.32 -9.289 -5.68 1 93.38 95 GLN A N 1
ATOM 762 C CA . GLN A 1 95 ? 6.473 -9.211 -7.129 1 93.38 95 GLN A CA 1
ATOM 763 C C . GLN A 1 95 ? 5.824 -7.949 -7.688 1 93.38 95 GLN A C 1
ATOM 765 O O . GLN A 1 95 ? 6.355 -7.328 -8.609 1 93.38 95 GLN A O 1
ATOM 770 N N . LEU A 1 96 ? 4.648 -7.68 -7.145 1 94.88 96 LEU A N 1
ATOM 771 C CA . LEU A 1 96 ? 3.959 -6.465 -7.574 1 94.88 96 LEU A CA 1
ATOM 772 C C . LEU A 1 96 ? 4.781 -5.227 -7.23 1 94.88 96 LEU A C 1
ATOM 774 O O . LEU A 1 96 ? 4.852 -4.285 -8.023 1 94.88 96 LEU A O 1
ATOM 778 N N . LEU A 1 97 ? 5.391 -5.246 -6.055 1 95.06 97 LEU A N 1
ATOM 779 C CA . LEU A 1 97 ? 6.23 -4.133 -5.625 1 95.06 97 LEU A CA 1
ATOM 780 C C . LEU A 1 97 ? 7.449 -3.992 -6.527 1 95.06 97 LEU A C 1
ATOM 782 O O . LEU A 1 97 ? 7.891 -2.877 -6.812 1 95.06 97 LEU A O 1
ATOM 786 N N . VAL A 1 98 ? 7.984 -5.07 -6.91 1 93.19 98 VAL A N 1
ATOM 787 C CA . VAL A 1 98 ? 9.133 -5.035 -7.812 1 93.19 98 VAL A CA 1
ATOM 788 C C . VAL A 1 98 ? 8.727 -4.391 -9.141 1 93.19 98 VAL A C 1
ATOM 790 O O . VAL A 1 98 ? 9.477 -3.582 -9.695 1 93.19 98 VAL A O 1
ATOM 793 N N . LYS A 1 99 ? 7.582 -4.762 -9.648 1 94.19 99 LYS A N 1
ATOM 794 C CA . LYS A 1 99 ? 7.074 -4.133 -10.867 1 94.19 99 LYS A CA 1
ATOM 795 C C . LYS A 1 99 ? 6.938 -2.623 -10.688 1 94.19 99 LYS A C 1
ATOM 797 O O . LYS A 1 99 ? 7.258 -1.858 -11.602 1 94.19 99 LYS A O 1
ATOM 802 N N . LEU A 1 100 ? 6.441 -2.266 -9.594 1 95.19 100 LEU A N 1
ATOM 803 C CA . LEU A 1 100 ? 6.23 -0.854 -9.289 1 95.19 100 LEU A CA 1
ATOM 804 C C . LEU A 1 100 ? 7.547 -0.089 -9.32 1 95.19 100 LEU A C 1
ATOM 806 O O . LEU A 1 100 ? 7.625 1 -9.891 1 95.19 100 LEU A O 1
ATOM 810 N N . VAL A 1 101 ? 8.547 -0.578 -8.617 1 93.25 101 VAL A N 1
ATOM 811 C CA . VAL A 1 101 ? 9.789 0.178 -8.484 1 93.25 101 VAL A CA 1
ATOM 812 C C . VAL A 1 101 ? 10.555 0.145 -9.805 1 93.25 101 VAL A C 1
ATOM 814 O O . VAL A 1 101 ? 11.406 1 -10.062 1 93.25 101 VAL A O 1
ATOM 817 N N . ASP A 1 102 ? 10.25 -0.916 -10.555 1 90.44 102 ASP A N 1
ATOM 818 C CA . ASP A 1 102 ? 10.93 -1.028 -11.844 1 90.44 102 ASP A CA 1
ATOM 819 C C . ASP A 1 102 ? 10.195 -0.248 -12.93 1 90.44 102 ASP A C 1
ATOM 821 O O . ASP A 1 102 ? 10.688 -0.12 -14.055 1 90.44 102 ASP A O 1
ATOM 825 N N . LYS A 1 103 ? 8.969 0.093 -12.531 1 81.88 103 LYS A N 1
ATOM 826 C CA . LYS A 1 103 ? 8.188 0.87 -13.484 1 81.88 103 LYS A CA 1
ATOM 827 C C . LYS A 1 103 ? 8.922 2.145 -13.898 1 81.88 103 LYS A C 1
ATOM 829 O O . LYS A 1 103 ? 9.422 2.877 -13.039 1 81.88 103 LYS A O 1
ATOM 834 N N . GLN A 1 104 ? 9.602 2.242 -15.117 1 64 104 GLN A N 1
ATOM 835 C CA . GLN A 1 104 ? 10.281 3.398 -15.688 1 64 104 GLN A CA 1
ATOM 836 C C . GLN A 1 104 ? 9.305 4.539 -15.953 1 64 104 GLN A C 1
ATOM 838 O O . GLN A 1 104 ? 8.125 4.305 -16.219 1 64 104 GLN A O 1
ATOM 843 N N . MET B 1 1 ? 23 27.172 31.125 1 63.03 1 MET B N 1
ATOM 844 C CA . MET B 1 1 ? 22.438 25.812 31.141 1 63.03 1 MET B CA 1
ATOM 845 C C . MET B 1 1 ? 23.484 24.781 30.734 1 63.03 1 MET B C 1
ATOM 847 O O . MET B 1 1 ? 24.234 25 29.781 1 63.03 1 MET B O 1
ATOM 851 N N . ASN B 1 2 ? 23.812 23.75 31.5 1 74.31 2 ASN B N 1
ATOM 852 C CA . ASN B 1 2 ? 24.859 22.766 31.281 1 74.31 2 ASN B CA 1
ATOM 853 C C . ASN B 1 2 ? 24.641 21.984 30 1 74.31 2 ASN B C 1
ATOM 855 O O . ASN B 1 2 ? 23.516 21.781 29.578 1 74.31 2 ASN B O 1
ATOM 859 N N . ARG B 1 3 ? 25.609 22.031 29.109 1 84.25 3 ARG B N 1
ATOM 860 C CA . ARG B 1 3 ? 25.625 21.359 27.812 1 84.25 3 ARG B CA 1
ATOM 861 C C . ARG B 1 3 ? 24.906 20.016 27.875 1 84.25 3 ARG B C 1
ATOM 863 O O . ARG B 1 3 ? 24.234 19.625 26.922 1 84.25 3 ARG B O 1
ATOM 870 N N . ASP B 1 4 ? 24.906 19.359 28.953 1 80.69 4 ASP B N 1
ATOM 871 C CA . ASP B 1 4 ? 24.297 18.062 29.172 1 80.69 4 ASP B CA 1
ATOM 872 C C . ASP B 1 4 ? 22.766 18.156 29.203 1 80.69 4 ASP B C 1
ATOM 874 O O . ASP B 1 4 ? 22.078 17.297 28.672 1 80.69 4 ASP B O 1
ATOM 878 N N . GLN B 1 5 ? 22.297 19.25 29.781 1 78.44 5 GLN B N 1
ATOM 879 C CA . GLN B 1 5 ? 20.844 19.453 29.891 1 78.44 5 GLN B CA 1
ATOM 880 C C . GLN B 1 5 ? 20.234 19.766 28.531 1 78.44 5 GLN B C 1
ATOM 882 O O . GLN B 1 5 ? 19.141 19.297 28.219 1 78.44 5 GLN B O 1
ATOM 887 N N . GLU B 1 6 ? 21.016 20.453 27.781 1 81 6 GLU B N 1
ATOM 888 C CA . GLU B 1 6 ? 20.562 20.797 26.438 1 81 6 GLU B CA 1
ATOM 889 C C . GLU B 1 6 ? 20.453 19.547 25.547 1 81 6 GLU B C 1
ATOM 891 O O . GLU B 1 6 ? 19.516 19.422 24.766 1 81 6 GLU B O 1
ATOM 896 N N . LYS B 1 7 ? 21.328 18.688 25.688 1 81.88 7 LYS B N 1
ATOM 897 C CA . LYS B 1 7 ? 21.328 17.453 24.906 1 81.88 7 LYS B CA 1
ATOM 898 C C . LYS B 1 7 ? 20.141 16.562 25.281 1 81.88 7 LYS B C 1
ATOM 900 O O . LYS B 1 7 ? 19.5 15.977 24.422 1 81.88 7 LYS B O 1
ATOM 905 N N . ILE B 1 8 ? 19.844 16.516 26.484 1 78 8 ILE B N 1
ATOM 906 C CA . ILE B 1 8 ? 18.734 15.695 26.984 1 78 8 ILE B CA 1
ATOM 907 C C . ILE B 1 8 ? 17.406 16.266 26.484 1 78 8 ILE B C 1
ATOM 909 O O . ILE B 1 8 ? 16.516 15.516 26.094 1 78 8 ILE B O 1
ATOM 913 N N . GLN B 1 9 ? 17.328 17.609 26.516 1 75.88 9 GLN B N 1
ATOM 914 C CA . GLN B 1 9 ? 16.109 18.266 26.062 1 75.88 9 GLN B CA 1
ATOM 915 C C . GLN B 1 9 ? 15.875 18.031 24.562 1 75.88 9 GLN B C 1
ATOM 917 O O . GLN B 1 9 ? 14.742 17.781 24.141 1 75.88 9 GLN B O 1
ATOM 922 N N . ILE 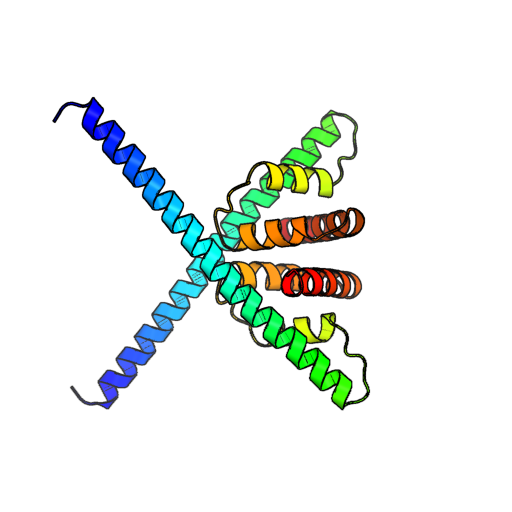B 1 10 ? 16.859 18.031 23.766 1 79.31 10 ILE B N 1
ATOM 923 C CA . ILE B 1 10 ? 16.766 17.812 22.328 1 79.31 10 ILE B CA 1
ATOM 924 C C . ILE B 1 10 ? 16.375 16.359 22.062 1 79.31 10 ILE B C 1
ATOM 926 O O . ILE B 1 10 ? 15.531 16.094 21.203 1 79.31 10 ILE B O 1
ATOM 930 N N . GLU B 1 11 ? 16.906 15.484 22.812 1 73.44 11 GLU B N 1
ATOM 931 C CA . GLU B 1 11 ? 16.594 14.07 22.656 1 73.44 11 GLU B CA 1
ATOM 932 C C . GLU B 1 11 ? 15.133 13.797 23 1 73.44 11 GLU B C 1
ATOM 934 O O . GLU B 1 11 ? 14.461 13.016 22.328 1 73.44 11 GLU B O 1
ATOM 939 N N . ASN B 1 12 ? 14.688 14.406 24 1 70.69 12 ASN B N 1
ATOM 940 C CA . ASN B 1 12 ? 13.297 14.258 24.422 1 70.69 12 ASN B CA 1
ATOM 941 C C . ASN B 1 12 ? 12.336 14.844 23.391 1 70.69 12 ASN B C 1
ATOM 943 O O . ASN B 1 12 ? 11.297 14.258 23.094 1 70.69 12 ASN B O 1
ATOM 947 N N . GLU B 1 13 ? 12.758 15.984 22.875 1 69.25 13 GLU B N 1
ATOM 948 C CA . GLU B 1 13 ? 11.93 16.625 21.844 1 69.25 13 GLU B CA 1
ATOM 949 C C . GLU B 1 13 ? 11.898 15.789 20.578 1 69.25 13 GLU B C 1
ATOM 951 O O . GLU B 1 13 ? 10.852 15.664 19.938 1 69.25 13 GLU B O 1
ATOM 956 N N . MET B 1 14 ? 12.953 15.242 20.203 1 68.06 14 MET B N 1
ATOM 957 C CA . MET B 1 14 ? 13.031 14.391 19.016 1 68.06 14 MET B CA 1
ATOM 958 C C . MET B 1 14 ? 12.164 13.141 19.188 1 68.06 14 MET B C 1
ATOM 960 O O . MET B 1 14 ? 11.492 12.719 18.25 1 68.06 14 MET B O 1
ATOM 964 N N . ASN B 1 15 ? 12.234 12.625 20.328 1 68.5 15 ASN B N 1
ATOM 965 C CA . ASN B 1 15 ? 11.422 11.445 20.625 1 68.5 15 ASN B CA 1
ATOM 966 C C . ASN B 1 15 ? 9.938 11.773 20.578 1 68.5 15 ASN B C 1
ATOM 968 O O . ASN B 1 15 ? 9.133 10.977 20.094 1 68.5 15 ASN B O 1
ATOM 972 N N . ALA B 1 16 ? 9.672 12.898 21.188 1 64.62 16 ALA B N 1
ATOM 973 C CA . ALA B 1 16 ? 8.281 13.359 21.172 1 64.62 16 ALA B CA 1
ATOM 974 C C . ALA B 1 16 ? 7.805 13.594 19.75 1 64.62 16 ALA B C 1
ATOM 976 O O . ALA B 1 16 ? 6.691 13.203 19.391 1 64.62 16 ALA B O 1
ATOM 977 N N . MET B 1 17 ? 8.633 14.164 18.938 1 68.69 17 MET B N 1
ATOM 978 C CA . MET B 1 17 ? 8.297 14.43 17.547 1 68.69 17 MET B CA 1
ATOM 979 C C . MET B 1 17 ? 8.141 13.125 16.766 1 68.69 17 MET B C 1
ATOM 981 O O . MET B 1 17 ? 7.238 13 15.938 1 68.69 17 MET B O 1
ATOM 985 N N . HIS B 1 18 ? 8.969 12.25 17.141 1 68.69 18 HIS B N 1
ATOM 986 C CA . HIS B 1 18 ? 8.891 10.945 16.484 1 68.69 18 HIS B CA 1
ATOM 987 C C . HIS B 1 18 ? 7.609 10.219 16.875 1 68.69 18 HIS B C 1
ATOM 989 O O . HIS B 1 18 ? 6.961 9.602 16.016 1 68.69 18 HIS B O 1
ATOM 995 N N . GLY B 1 19 ? 7.348 10.344 18.125 1 69.81 19 GLY B N 1
ATOM 996 C CA . GLY B 1 19 ? 6.113 9.75 18.625 1 69.81 19 GLY B CA 1
ATOM 997 C C . GLY B 1 19 ? 4.871 10.336 17.984 1 69.81 19 GLY B C 1
ATOM 998 O O . GLY B 1 19 ? 3.984 9.594 17.547 1 69.81 19 GLY B O 1
ATOM 999 N N . THR B 1 20 ? 4.855 11.617 17.891 1 71.38 20 THR B N 1
ATOM 1000 C CA . THR B 1 20 ? 3.719 12.312 17.297 1 71.38 20 THR B CA 1
ATOM 1001 C C . THR B 1 20 ? 3.584 11.961 15.812 1 71.38 20 THR B C 1
ATOM 1003 O O . THR B 1 20 ? 2.475 11.766 15.312 1 71.38 20 THR B O 1
ATOM 1006 N N . ILE B 1 21 ? 4.641 11.789 15.281 1 77.62 21 ILE B N 1
ATOM 1007 C CA . ILE B 1 21 ? 4.648 11.453 13.867 1 77.62 21 ILE B CA 1
ATOM 1008 C C . ILE B 1 21 ? 4.09 10.039 13.664 1 77.62 21 ILE B C 1
ATOM 1010 O O . ILE B 1 21 ? 3.244 9.82 12.797 1 77.62 21 ILE B O 1
ATOM 1014 N N . LYS B 1 22 ? 4.508 9.25 14.586 1 83 22 LYS B N 1
ATOM 1015 C CA . LYS B 1 22 ? 4.023 7.875 14.516 1 83 22 LYS B CA 1
ATOM 1016 C C . LYS B 1 22 ? 2.516 7.809 14.75 1 83 22 LYS B C 1
ATOM 1018 O O . LYS B 1 22 ? 1.808 7.07 14.062 1 83 22 LYS B O 1
ATOM 1023 N N . GLU B 1 23 ? 2.074 8.516 15.703 1 86.56 23 GLU B N 1
ATOM 1024 C CA . GLU B 1 23 ? 0.649 8.539 16.016 1 86.56 23 GLU B CA 1
ATOM 1025 C C . GLU B 1 23 ? -0.164 9.109 14.859 1 86.56 23 GLU B C 1
ATOM 1027 O O . GLU B 1 23 ? -1.27 8.641 14.578 1 86.56 23 GLU B O 1
ATOM 1032 N N . ASP B 1 24 ? 0.414 10.078 14.242 1 89.19 24 ASP B N 1
ATOM 1033 C CA . ASP B 1 24 ? -0.272 10.688 13.109 1 89.19 24 ASP B CA 1
ATOM 1034 C C . ASP B 1 24 ? -0.386 9.711 11.945 1 89.19 24 ASP B C 1
ATOM 1036 O O . ASP B 1 24 ? -1.425 9.641 11.281 1 89.19 24 ASP B O 1
ATOM 1040 N N . ILE B 1 25 ? 0.625 9.008 11.797 1 91.12 25 ILE B N 1
ATOM 1041 C CA . ILE B 1 25 ? 0.632 8.016 10.734 1 91.12 25 ILE B CA 1
ATOM 1042 C C . ILE B 1 25 ? -0.422 6.945 11.023 1 91.12 25 ILE B C 1
ATOM 1044 O O . ILE B 1 25 ? -1.181 6.559 10.133 1 91.12 25 ILE B O 1
ATOM 1048 N N . LEU B 1 26 ? -0.411 6.539 12.266 1 92.25 26 LEU B N 1
ATOM 1049 C CA . LEU B 1 26 ? -1.36 5.508 12.664 1 92.25 26 LEU B CA 1
ATOM 1050 C C . LEU B 1 26 ? -2.795 6 12.508 1 92.25 26 LEU B C 1
ATOM 1052 O O . LEU B 1 26 ? -3.662 5.258 12.039 1 92.25 26 LEU B O 1
ATOM 1056 N N . LYS B 1 27 ? -2.998 7.16 12.906 1 92.31 27 LYS B N 1
ATOM 1057 C CA . LYS B 1 27 ? -4.336 7.734 12.797 1 92.31 27 LYS B CA 1
ATOM 1058 C C . LYS B 1 27 ? -4.773 7.832 11.336 1 92.31 27 LYS B C 1
ATOM 1060 O O . LYS B 1 27 ? -5.902 7.48 11 1 92.31 27 LYS B O 1
ATOM 1065 N N . ASP B 1 28 ? -3.916 8.367 10.5 1 90.06 28 ASP B N 1
ATOM 1066 C CA . ASP B 1 28 ? -4.211 8.492 9.07 1 90.06 28 ASP B CA 1
ATOM 1067 C C . ASP B 1 28 ? -4.504 7.129 8.453 1 90.06 28 ASP B C 1
ATOM 1069 O O . ASP B 1 28 ? -5.414 6.996 7.629 1 90.06 28 ASP B O 1
ATOM 1073 N N . PHE B 1 29 ? -3.779 6.168 8.938 1 94.25 29 PHE B N 1
ATOM 1074 C CA . PHE B 1 29 ? -3.984 4.824 8.406 1 94.25 29 PHE B CA 1
ATOM 1075 C C . PHE B 1 29 ? -5.34 4.277 8.828 1 94.25 29 PHE B C 1
ATOM 1077 O O . PHE B 1 29 ? -6.039 3.646 8.031 1 94.25 29 PHE B O 1
ATOM 1084 N N . GLU B 1 30 ? -5.715 4.5 10.062 1 94.31 30 GLU B N 1
ATOM 1085 C CA . GLU B 1 30 ? -7.004 4.016 10.555 1 94.31 30 GLU B CA 1
ATOM 1086 C C . GLU B 1 30 ? -8.156 4.668 9.805 1 94.31 30 GLU B C 1
ATOM 1088 O O . GLU B 1 30 ? -9.172 4.016 9.531 1 94.31 30 GLU B O 1
ATOM 1093 N N . GLU B 1 31 ? -7.949 5.898 9.539 1 92.62 31 GLU B N 1
ATOM 1094 C CA . GLU B 1 31 ? -8.969 6.582 8.742 1 92.62 31 GLU B CA 1
ATOM 1095 C C . GLU B 1 31 ? -9.055 6 7.34 1 92.62 31 GLU B C 1
ATOM 1097 O O . GLU B 1 31 ? -10.156 5.785 6.82 1 92.62 31 GLU B O 1
ATOM 1102 N N . PHE B 1 32 ? -7.93 5.844 6.766 1 91.81 32 PHE B N 1
ATOM 1103 C CA . PHE B 1 32 ? -7.863 5.23 5.441 1 91.81 32 PHE B CA 1
ATOM 1104 C C . PHE B 1 32 ? -8.5 3.848 5.453 1 91.81 32 PHE B C 1
ATOM 1106 O O . PHE B 1 32 ? -9.344 3.543 4.605 1 91.81 32 PHE B O 1
ATOM 1113 N N . LYS B 1 33 ? -8.164 3 6.371 1 94.06 33 LYS B N 1
ATOM 1114 C CA . LYS B 1 33 ? -8.703 1.649 6.508 1 94.06 33 LYS B CA 1
ATOM 1115 C C . LYS B 1 33 ? -10.219 1.674 6.672 1 94.06 33 LYS B C 1
ATOM 1117 O O . LYS B 1 33 ? -10.922 0.838 6.105 1 94.06 33 LYS B O 1
ATOM 1122 N N . GLY B 1 34 ? -10.664 2.58 7.512 1 92.75 34 GLY B N 1
ATOM 1123 C CA . GLY B 1 34 ? -12.102 2.738 7.703 1 92.75 34 GLY B CA 1
ATOM 1124 C C . GLY B 1 34 ? -12.844 3.051 6.418 1 92.75 34 GLY B C 1
ATOM 1125 O O . GLY B 1 34 ? -13.914 2.5 6.164 1 92.75 34 GLY B O 1
ATOM 1126 N N . TYR B 1 35 ? -12.25 3.908 5.629 1 89.12 35 TYR B N 1
ATOM 1127 C CA . TYR B 1 35 ? -12.844 4.246 4.34 1 89.12 35 TYR B CA 1
ATOM 1128 C C . TYR B 1 35 ? -12.898 3.027 3.428 1 89.12 35 TYR B C 1
ATOM 1130 O O . TYR B 1 35 ? -13.914 2.773 2.779 1 89.12 35 TYR B O 1
ATOM 1138 N N . LEU B 1 36 ? -11.812 2.318 3.324 1 90.31 36 LEU B N 1
ATOM 1139 C CA . LEU B 1 36 ? -11.758 1.124 2.486 1 90.31 36 LEU B CA 1
ATOM 1140 C C . LEU B 1 36 ? -12.797 0.101 2.936 1 90.31 36 LEU B C 1
ATOM 1142 O O . LEU B 1 36 ? -13.453 -0.531 2.104 1 90.31 36 LEU B O 1
ATOM 1146 N N . LYS B 1 37 ? -12.906 -0.076 4.238 1 92.5 37 LYS B N 1
ATOM 1147 C CA . LYS B 1 37 ? -13.875 -1.012 4.805 1 92.5 37 LYS B CA 1
ATOM 1148 C C . LYS B 1 37 ? -15.297 -0.645 4.395 1 92.5 37 LYS B C 1
ATOM 1150 O O . LYS B 1 37 ? -16.094 -1.516 4.031 1 92.5 37 LYS B O 1
ATOM 1155 N N . LYS B 1 38 ? -15.547 0.615 4.484 1 90.69 38 LYS B N 1
ATOM 1156 C CA . LYS B 1 38 ? -16.875 1.1 4.094 1 90.69 38 LYS B CA 1
ATOM 1157 C C . LYS B 1 38 ? -17.141 0.803 2.621 1 90.69 38 LYS B C 1
ATOM 1159 O O . LYS B 1 38 ? -18.25 0.39 2.266 1 90.69 38 LYS B O 1
ATOM 1164 N N . GLN B 1 39 ? -16.172 1.023 1.788 1 86.62 39 GLN B N 1
ATOM 1165 C CA . GLN B 1 39 ? -16.328 0.781 0.358 1 86.62 39 GLN B CA 1
ATOM 1166 C C . GLN B 1 39 ? -16.516 -0.707 0.069 1 86.62 39 GLN B C 1
ATOM 1168 O O . GLN B 1 39 ? -17.359 -1.089 -0.748 1 86.62 39 GLN B O 1
ATOM 1173 N N . VAL B 1 40 ? -15.688 -1.546 0.668 1 88.5 40 VAL B N 1
ATOM 1174 C CA . VAL B 1 40 ? -15.766 -2.992 0.501 1 88.5 40 VAL B CA 1
ATOM 1175 C C . VAL B 1 40 ? -17.141 -3.486 0.935 1 88.5 40 VAL B C 1
ATOM 1177 O O . VAL B 1 40 ? -17.766 -4.285 0.237 1 88.5 40 VAL B O 1
ATOM 1180 N N . ASN B 1 41 ? -17.609 -3.02 2.051 1 89.94 41 ASN B N 1
ATOM 1181 C CA . ASN B 1 41 ? -18.906 -3.439 2.57 1 89.94 41 ASN B CA 1
ATOM 1182 C C . ASN B 1 41 ? -20.047 -2.967 1.677 1 89.94 41 ASN B C 1
ATOM 1184 O O . ASN B 1 41 ? -21.016 -3.691 1.475 1 89.94 41 ASN B O 1
ATOM 1188 N N . ARG B 1 42 ? -19.922 -1.798 1.231 1 88.5 42 ARG B N 1
ATOM 1189 C CA . ARG B 1 42 ? -20.938 -1.276 0.312 1 88.5 42 ARG B CA 1
ATOM 1190 C C . ARG B 1 42 ? -21 -2.117 -0.959 1 88.5 42 ARG B C 1
ATOM 1192 O O . ARG B 1 42 ? -22.094 -2.424 -1.447 1 88.5 42 ARG B O 1
ATOM 1199 N N . GLY B 1 43 ? -19.875 -2.402 -1.547 1 86.56 43 GLY B N 1
ATOM 1200 C CA . GLY B 1 43 ? -19.828 -3.236 -2.736 1 86.56 43 GLY B CA 1
ATOM 1201 C C . GLY B 1 43 ? -20.422 -4.617 -2.521 1 86.56 43 GLY B C 1
ATOM 1202 O O . GLY B 1 43 ? -21.156 -5.121 -3.371 1 86.56 43 GLY B O 1
ATOM 1203 N N . LYS B 1 44 ? -20.094 -5.242 -1.415 1 86.62 44 LYS B N 1
ATOM 1204 C CA . LYS B 1 44 ? -20.641 -6.551 -1.079 1 86.62 44 LYS B CA 1
ATOM 1205 C C . LYS B 1 44 ? -22.156 -6.496 -0.988 1 86.62 44 LYS B C 1
ATOM 1207 O O . LYS B 1 44 ? -22.859 -7.379 -1.497 1 86.62 44 LYS B O 1
ATOM 1212 N N . LYS B 1 45 ? -22.641 -5.5 -0.342 1 88.81 45 LYS B N 1
ATOM 1213 C CA . LYS B 1 45 ? -24.078 -5.332 -0.172 1 88.81 45 LYS B CA 1
ATOM 1214 C C . LYS B 1 45 ? -24.766 -5.133 -1.516 1 88.81 45 LYS B C 1
ATOM 1216 O O . LYS B 1 45 ? -25.828 -5.715 -1.77 1 88.81 45 LYS B O 1
ATOM 1221 N N . LEU B 1 46 ? -24.188 -4.297 -2.289 1 85.06 46 LEU B N 1
ATOM 1222 C CA . LEU B 1 46 ? -24.75 -4.051 -3.615 1 85.06 46 LEU B CA 1
ATOM 1223 C C . LEU B 1 46 ? -24.766 -5.332 -4.441 1 85.06 46 LEU B C 1
ATOM 1225 O O . LEU B 1 46 ? -25.703 -5.574 -5.207 1 85.06 46 LEU B O 1
ATOM 1229 N N . GLY B 1 47 ? -23.703 -6.039 -4.332 1 84.25 47 GLY B N 1
ATOM 1230 C CA . GLY B 1 47 ? -23.656 -7.32 -5.02 1 84.25 47 GLY B CA 1
ATOM 1231 C C . GLY B 1 47 ? -24.719 -8.297 -4.531 1 84.25 47 GLY B C 1
ATOM 1232 O O . GLY B 1 47 ? -25.344 -9 -5.332 1 84.25 47 GLY B O 1
ATOM 1233 N N . LEU B 1 48 ? -24.969 -8.383 -3.271 1 85.5 48 LEU B N 1
ATOM 1234 C CA . LEU B 1 48 ? -25.969 -9.258 -2.684 1 85.5 48 LEU B CA 1
ATOM 1235 C C . LEU B 1 48 ? -27.375 -8.844 -3.121 1 85.5 48 LEU B C 1
ATOM 1237 O O . LEU B 1 48 ? -28.203 -9.695 -3.434 1 85.5 48 LEU B O 1
ATOM 1241 N N . ASP B 1 49 ? -27.5 -7.609 -3.129 1 85.75 49 ASP B N 1
ATOM 1242 C CA . ASP B 1 49 ? -28.812 -7.094 -3.539 1 85.75 49 ASP B CA 1
ATOM 1243 C C . ASP B 1 49 ? -29.094 -7.422 -5.004 1 85.75 49 ASP B C 1
ATOM 1245 O O . ASP B 1 49 ? -30.234 -7.637 -5.387 1 85.75 49 ASP B O 1
ATOM 1249 N N . ASP B 1 50 ? -28.094 -7.504 -5.758 1 83.38 50 ASP B N 1
ATOM 1250 C CA . ASP B 1 50 ? -28.25 -7.793 -7.184 1 83.38 50 ASP B CA 1
ATOM 1251 C C . ASP B 1 50 ? -28.125 -9.289 -7.453 1 83.38 50 ASP B C 1
ATOM 1253 O O . ASP B 1 50 ? -28.172 -9.727 -8.609 1 83.38 50 ASP B O 1
ATOM 1257 N N . GLY B 1 51 ? -28.031 -10.008 -6.496 1 79.31 51 GLY B N 1
ATOM 1258 C CA . GLY B 1 51 ? -27.922 -11.453 -6.629 1 79.31 51 GLY B CA 1
ATOM 1259 C C . GLY B 1 51 ? -26.594 -11.891 -7.207 1 79.31 51 GLY B C 1
ATOM 1260 O O . GLY B 1 51 ? -26.484 -12.961 -7.809 1 79.31 51 GLY B O 1
ATOM 1261 N N . LYS B 1 52 ? -25.609 -10.891 -7.062 1 77.06 52 LYS B N 1
ATOM 1262 C CA . LYS B 1 52 ? -24.328 -11.203 -7.668 1 77.06 52 LYS B CA 1
ATOM 1263 C C . LYS B 1 52 ? -23.219 -11.227 -6.617 1 77.06 52 LYS B C 1
ATOM 1265 O O . LYS B 1 52 ? -23.328 -10.562 -5.582 1 77.06 52 LYS B O 1
ATOM 1270 N N . LEU B 1 53 ? -22.344 -12.18 -6.879 1 73.94 53 LEU B N 1
ATOM 1271 C CA . LEU B 1 53 ? -21.109 -12.125 -6.086 1 73.94 53 LEU B CA 1
ATOM 1272 C C . LEU B 1 53 ? -20.125 -11.133 -6.68 1 73.94 53 LEU B C 1
ATOM 1274 O O . LEU B 1 53 ? -19.641 -11.328 -7.793 1 73.94 53 LEU B O 1
ATOM 1278 N N . VAL B 1 54 ? -20.219 -9.984 -6.164 1 71.69 54 VAL B N 1
ATOM 1279 C CA . VAL B 1 54 ? -19.297 -8.984 -6.684 1 71.69 54 VAL B CA 1
ATOM 1280 C C . VAL B 1 54 ? -17.875 -9.305 -6.211 1 71.69 54 VAL B C 1
ATOM 1282 O O . VAL B 1 54 ? -17.656 -9.57 -5.031 1 71.69 54 VAL B O 1
ATOM 1285 N N . LYS B 1 55 ? -17.094 -9.156 -7.191 1 80.19 55 LYS B N 1
ATOM 1286 C CA . LYS B 1 55 ? -15.688 -9.453 -6.898 1 80.19 55 LYS B CA 1
ATOM 1287 C C . LYS B 1 55 ? -15.023 -8.289 -6.168 1 80.19 55 LYS B C 1
ATOM 1289 O O . LYS B 1 55 ? -15.273 -7.125 -6.484 1 80.19 55 LYS B O 1
ATOM 1294 N N . SER B 1 56 ? -14.266 -8.602 -5.152 1 83.12 56 SER B N 1
ATOM 1295 C CA . SER B 1 56 ? -13.547 -7.617 -4.352 1 83.12 56 SER B CA 1
ATOM 1296 C C . SER B 1 56 ? -12.719 -6.684 -5.23 1 83.12 56 SER B C 1
ATOM 1298 O O . SER B 1 56 ? -12.672 -5.477 -4.984 1 83.12 56 SER B O 1
ATOM 1300 N N . ALA B 1 57 ? -12.18 -7.234 -6.27 1 85.94 57 ALA B N 1
ATOM 1301 C CA . ALA B 1 57 ? -11.344 -6.438 -7.164 1 85.94 57 ALA B CA 1
ATOM 1302 C C . ALA B 1 57 ? -12.172 -5.363 -7.867 1 85.94 57 ALA B C 1
ATOM 1304 O O . ALA B 1 57 ? -11.688 -4.246 -8.086 1 85.94 57 ALA B O 1
ATOM 1305 N N . ALA B 1 58 ? -13.328 -5.695 -8.266 1 83.5 58 ALA B N 1
ATOM 1306 C CA . ALA B 1 58 ? -14.188 -4.723 -8.93 1 83.5 58 ALA B CA 1
ATOM 1307 C C . ALA B 1 58 ? -14.523 -3.561 -8 1 83.5 58 ALA B C 1
ATOM 1309 O O . ALA B 1 58 ? -14.516 -2.4 -8.414 1 83.5 58 ALA B O 1
ATOM 1310 N N . ILE B 1 59 ? -14.773 -3.865 -6.84 1 85 59 ILE B N 1
ATOM 1311 C CA . ILE B 1 59 ? -15.109 -2.861 -5.836 1 85 59 ILE B CA 1
ATOM 1312 C C . ILE B 1 59 ? -13.922 -1.923 -5.633 1 85 59 ILE B C 1
ATOM 1314 O O . ILE B 1 59 ? -14.07 -0.7 -5.668 1 85 59 ILE B O 1
ATOM 1318 N N . LEU B 1 60 ? -12.734 -2.531 -5.449 1 85.81 60 LEU B N 1
ATOM 1319 C CA . LEU B 1 60 ? -11.547 -1.724 -5.203 1 85.81 60 LEU B CA 1
ATOM 1320 C C . LEU B 1 60 ? -11.148 -0.951 -6.457 1 85.81 60 LEU B C 1
ATOM 1322 O O . LEU B 1 60 ? -10.688 0.191 -6.367 1 85.81 60 LEU B O 1
ATOM 1326 N N . GLY B 1 61 ? -11.273 -1.561 -7.562 1 85.56 61 GLY B N 1
ATOM 1327 C CA . GLY B 1 61 ? -11.031 -0.845 -8.805 1 85.56 61 GLY B CA 1
ATOM 1328 C C . GLY B 1 61 ? -11.914 0.381 -8.969 1 85.56 61 GLY B C 1
ATOM 1329 O O . GLY B 1 61 ? -11.43 1.448 -9.359 1 85.56 61 GLY B O 1
ATOM 1330 N N . ASP B 1 62 ? -13.148 0.191 -8.734 1 83.38 62 ASP B N 1
ATOM 1331 C CA . ASP B 1 62 ? -14.086 1.305 -8.805 1 83.38 62 ASP B CA 1
ATOM 1332 C C . ASP B 1 62 ? -13.703 2.41 -7.82 1 83.38 62 ASP B C 1
ATOM 1334 O O . ASP B 1 62 ? -13.789 3.596 -8.148 1 83.38 62 ASP B O 1
ATOM 1338 N N . TYR B 1 63 ? -13.375 1.995 -6.641 1 82.31 63 TYR B N 1
ATOM 1339 C CA . TYR B 1 63 ? -12.945 2.961 -5.637 1 82.31 63 TYR B CA 1
ATOM 1340 C C . TYR B 1 63 ? -11.734 3.754 -6.129 1 82.31 63 TYR B C 1
ATOM 1342 O O . TYR B 1 63 ? -11.719 4.984 -6.035 1 82.31 63 TYR B O 1
ATOM 1350 N N . LEU B 1 64 ? -10.781 3.049 -6.594 1 84.19 64 LEU B N 1
ATOM 1351 C CA . LEU B 1 64 ? -9.547 3.697 -7.031 1 84.19 64 LEU B CA 1
ATOM 1352 C C . LEU B 1 64 ? -9.805 4.59 -8.242 1 84.19 64 LEU B C 1
ATOM 1354 O O . LEU B 1 64 ? -9.172 5.637 -8.391 1 84.19 64 LEU B O 1
ATOM 1358 N N . ALA B 1 65 ? -10.68 4.168 -9.086 1 80.31 65 ALA B N 1
ATOM 1359 C CA . ALA B 1 65 ? -11.062 4.969 -10.25 1 80.31 65 ALA B CA 1
ATOM 1360 C C . ALA B 1 65 ? -11.734 6.266 -9.82 1 80.31 65 ALA B C 1
ATOM 1362 O O . ALA B 1 65 ? -11.594 7.297 -10.484 1 80.31 65 ALA B O 1
ATOM 1363 N N . LYS B 1 66 ? -12.43 6.207 -8.719 1 77.44 66 LYS B N 1
ATOM 1364 C CA . LYS B 1 66 ? -13.125 7.383 -8.203 1 77.44 66 LYS B CA 1
ATOM 1365 C C . LYS B 1 66 ? -12.164 8.32 -7.48 1 77.44 66 LYS B C 1
ATOM 1367 O O . LYS B 1 66 ? -12.453 9.508 -7.305 1 77.44 66 LYS B O 1
ATOM 1372 N N . HIS B 1 67 ? -11.148 7.863 -7.027 1 73.5 67 HIS B N 1
ATOM 1373 C CA . HIS B 1 67 ? -10.125 8.641 -6.336 1 73.5 67 HIS B CA 1
ATOM 1374 C C . HIS B 1 67 ? -8.898 8.844 -7.223 1 73.5 67 HIS B C 1
ATOM 1376 O O . HIS B 1 67 ? -7.789 8.461 -6.852 1 73.5 67 HIS B O 1
ATOM 1382 N N . GLU B 1 68 ? -9.141 9.57 -8.148 1 72.75 68 GLU B N 1
ATOM 1383 C CA . GLU B 1 68 ? -8.07 9.773 -9.117 1 72.75 68 GLU B CA 1
ATOM 1384 C C . GLU B 1 68 ? -6.918 10.57 -8.508 1 72.75 68 GLU B C 1
ATOM 1386 O O . GLU B 1 68 ? -5.754 10.359 -8.859 1 72.75 68 GLU B O 1
ATOM 1391 N N . GLU B 1 69 ? -7.359 11.391 -7.57 1 82.94 69 GLU B N 1
ATOM 1392 C CA . GLU B 1 69 ? -6.301 12.102 -6.852 1 82.94 69 GLU B CA 1
ATOM 1393 C C . GLU B 1 69 ? -6.098 11.516 -5.457 1 82.94 69 GLU B C 1
ATOM 1395 O O . GLU B 1 69 ? -7.02 11.516 -4.637 1 82.94 69 GLU B O 1
ATOM 1400 N N . PRO B 1 70 ? -4.91 10.969 -5.242 1 86.62 70 PRO B N 1
ATOM 1401 C CA . PRO B 1 70 ? -4.652 10.391 -3.92 1 86.62 70 PRO B CA 1
ATOM 1402 C C . PRO B 1 70 ? -4.711 11.422 -2.801 1 86.62 70 PRO B C 1
ATOM 1404 O O . PRO B 1 70 ? -4.281 12.562 -2.988 1 86.62 70 PRO B O 1
ATOM 1407 N N . GLN B 1 71 ? -5.305 11.102 -1.688 1 84.94 71 GLN B N 1
ATOM 1408 C CA . GLN B 1 71 ? -5.465 12.031 -0.573 1 84.94 71 GLN B CA 1
ATOM 1409 C C . GLN B 1 71 ? -4.41 11.781 0.501 1 84.94 71 GLN B C 1
ATOM 1411 O O . GLN B 1 71 ? -4.312 12.539 1.468 1 84.94 71 GLN B O 1
ATOM 1416 N N . ASN B 1 72 ? -3.621 10.773 0.398 1 90.31 72 ASN B N 1
ATOM 1417 C CA . ASN B 1 72 ? -2.541 10.406 1.309 1 90.31 72 ASN B CA 1
ATOM 1418 C C . ASN B 1 72 ? -1.613 9.367 0.689 1 90.31 72 ASN B C 1
ATOM 1420 O O . ASN B 1 72 ? -1.845 8.906 -0.433 1 90.31 72 ASN B O 1
ATOM 1424 N N . GLY B 1 73 ? -0.565 9.078 1.315 1 92.31 73 GLY B N 1
ATOM 1425 C CA . GLY B 1 73 ? 0.435 8.164 0.798 1 92.31 73 GLY B CA 1
ATOM 1426 C C . GLY B 1 73 ? -0.092 6.75 0.611 1 92.31 73 GLY B C 1
ATOM 1427 O O . GLY B 1 73 ? 0.332 6.039 -0.303 1 92.31 73 GLY B O 1
ATOM 1428 N N . GLU B 1 74 ? -1.019 6.363 1.496 1 94.5 74 GLU B N 1
ATOM 1429 C CA . GLU B 1 74 ? -1.621 5.035 1.39 1 94.5 74 GLU B CA 1
ATOM 1430 C C . GLU B 1 74 ? -2.387 4.883 0.078 1 94.5 74 GLU B C 1
ATOM 1432 O O . GLU B 1 74 ? -2.209 3.896 -0.639 1 94.5 74 GLU B O 1
ATOM 1437 N N . GLU B 1 75 ? -3.137 5.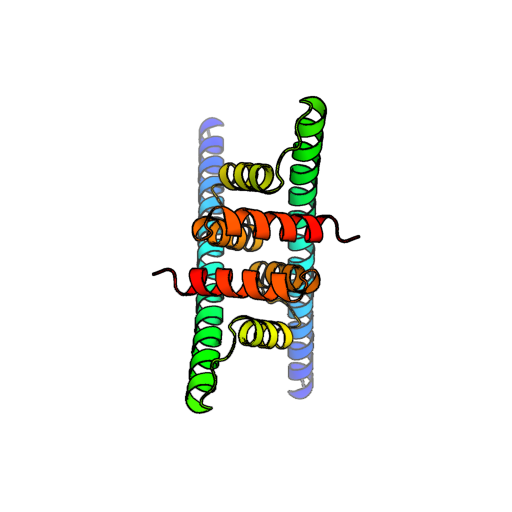898 -0.22 1 92.38 75 GLU B N 1
ATOM 1438 C CA . GLU B 1 75 ? -3.906 5.891 -1.46 1 92.38 75 GLU B CA 1
ATOM 1439 C C . GLU B 1 75 ? -2.992 5.941 -2.68 1 92.38 75 GLU B C 1
ATOM 1441 O O . GLU B 1 75 ? -3.248 5.273 -3.684 1 92.38 75 GLU B O 1
ATOM 1446 N N . MET B 1 76 ? -1.974 6.754 -2.568 1 93.5 76 MET B N 1
ATOM 1447 C CA . MET B 1 76 ? -1.02 6.883 -3.666 1 93.5 76 MET B CA 1
ATOM 1448 C C . MET B 1 76 ? -0.357 5.543 -3.969 1 93.5 76 MET B C 1
ATOM 1450 O O . MET B 1 76 ? -0.267 5.137 -5.129 1 93.5 76 MET B O 1
ATOM 1454 N N . LEU B 1 77 ? 0.091 4.844 -2.939 1 95.81 77 LEU B N 1
ATOM 1455 C CA . LEU B 1 77 ? 0.708 3.535 -3.137 1 95.81 77 LEU B CA 1
ATOM 1456 C C . LEU B 1 77 ? -0.273 2.564 -3.785 1 95.81 77 LEU B C 1
ATOM 1458 O O . LEU B 1 77 ? 0.083 1.853 -4.727 1 95.81 77 LEU B O 1
ATOM 1462 N N . LEU B 1 78 ? -1.486 2.545 -3.279 1 95.31 78 LEU B N 1
ATOM 1463 C CA . LEU B 1 78 ? -2.482 1.617 -3.803 1 95.31 78 LEU B CA 1
ATOM 1464 C C . LEU B 1 78 ? -2.773 1.903 -5.273 1 95.31 78 LEU B C 1
ATOM 1466 O O . LEU B 1 78 ? -2.896 0.977 -6.078 1 95.31 78 LEU B O 1
ATOM 1470 N N . GLN B 1 79 ? -2.908 3.145 -5.605 1 93.5 79 GLN B N 1
ATOM 1471 C CA . GLN B 1 79 ? -3.172 3.518 -6.992 1 93.5 79 GLN B CA 1
ATOM 1472 C C . GLN B 1 79 ? -2.031 3.08 -7.906 1 93.5 79 GLN B C 1
ATOM 1474 O O . GLN B 1 79 ? -2.27 2.57 -9 1 93.5 79 GLN B O 1
ATOM 1479 N N . GLU B 1 80 ? -0.868 3.314 -7.453 1 94.31 80 GLU B N 1
ATOM 1480 C CA . GLU B 1 80 ? 0.289 2.941 -8.266 1 94.31 80 GLU B CA 1
ATOM 1481 C C . GLU B 1 80 ? 0.397 1.426 -8.406 1 94.31 80 GLU B C 1
ATOM 1483 O O . GLU B 1 80 ? 0.67 0.917 -9.492 1 94.31 80 GLU B O 1
ATOM 1488 N N . LEU B 1 81 ? 0.182 0.674 -7.32 1 96.19 81 LEU B N 1
ATOM 1489 C CA . LEU B 1 81 ? 0.171 -0.783 -7.395 1 96.19 81 LEU B CA 1
ATOM 1490 C C . LEU B 1 81 ? -0.893 -1.27 -8.375 1 96.19 81 LEU B C 1
ATOM 1492 O O . LEU B 1 81 ? -0.633 -2.158 -9.188 1 96.19 81 LEU B O 1
ATOM 1496 N N . TRP B 1 82 ? -1.992 -0.649 -8.273 1 94.44 82 TRP B N 1
ATOM 1497 C CA . TRP B 1 82 ? -3.109 -1.022 -9.133 1 94.44 82 TRP B CA 1
ATOM 1498 C C . TRP B 1 82 ? -2.771 -0.778 -10.602 1 94.44 82 TRP B C 1
ATOM 1500 O O . TRP B 1 82 ? -3.158 -1.562 -11.469 1 94.44 82 TRP B O 1
ATOM 1510 N N . SER B 1 83 ? -2.094 0.24 -10.859 1 93.12 83 SER B N 1
ATOM 1511 C CA . SER B 1 83 ? -1.796 0.646 -12.227 1 93.12 83 SER B CA 1
ATOM 1512 C C . SER B 1 83 ? -0.818 -0.32 -12.891 1 93.12 83 SER B C 1
ATOM 1514 O O . SER B 1 83 ? -0.836 -0.49 -14.109 1 93.12 83 SER B O 1
ATOM 1516 N N . VAL B 1 84 ? 0.017 -0.926 -12.141 1 94.94 84 VAL B N 1
ATOM 1517 C CA . VAL B 1 84 ? 1.022 -1.803 -12.734 1 94.94 84 VAL B CA 1
ATOM 1518 C C . VAL B 1 84 ? 0.549 -3.254 -12.664 1 94.94 84 VAL B C 1
ATOM 1520 O O . VAL B 1 84 ? 1.189 -4.148 -13.219 1 94.94 84 VAL B O 1
ATOM 1523 N N . ALA B 1 85 ? -0.506 -3.52 -11.945 1 95.12 85 ALA B N 1
ATOM 1524 C CA . ALA B 1 85 ? -1.028 -4.867 -11.75 1 95.12 85 ALA B CA 1
ATOM 1525 C C . ALA B 1 85 ? -1.826 -5.328 -12.961 1 95.12 85 ALA B C 1
ATOM 1527 O O . ALA B 1 85 ? -2.57 -4.547 -13.555 1 95.12 85 ALA B O 1
ATOM 1528 N N . ASP B 1 86 ? -1.663 -6.57 -13.359 1 95.06 86 ASP B N 1
ATOM 1529 C CA . ASP B 1 86 ? -2.582 -7.164 -14.32 1 95.06 86 ASP B CA 1
ATOM 1530 C C . ASP B 1 86 ? -3.863 -7.641 -13.641 1 95.06 86 ASP B C 1
ATOM 1532 O O . ASP B 1 86 ? -4.027 -7.477 -12.43 1 95.06 86 ASP B O 1
ATOM 1536 N N . GLU B 1 87 ? -4.766 -8.188 -14.398 1 92.94 87 GLU B N 1
ATOM 1537 C CA . GLU B 1 87 ? -6.078 -8.531 -13.859 1 92.94 87 GLU B CA 1
ATOM 1538 C C . GLU B 1 87 ? -5.961 -9.523 -12.711 1 92.94 87 GLU B C 1
ATOM 1540 O O . GLU B 1 87 ? -6.641 -9.391 -11.695 1 92.94 87 GLU B O 1
ATOM 1545 N N . ASP B 1 88 ? -5.145 -10.5 -12.836 1 94.06 88 ASP B N 1
ATOM 1546 C CA . ASP B 1 88 ? -4.945 -11.5 -11.789 1 94.06 88 ASP B CA 1
ATOM 1547 C C . ASP B 1 88 ? -4.324 -10.867 -10.547 1 94.06 88 ASP B C 1
ATOM 1549 O O . ASP B 1 88 ? -4.754 -11.133 -9.422 1 94.06 88 ASP B O 1
ATOM 1553 N N . GLU B 1 89 ? -3.371 -10.047 -10.734 1 94.06 89 GLU B N 1
ATOM 1554 C CA . GLU B 1 89 ? -2.691 -9.367 -9.641 1 94.06 89 GLU B CA 1
ATOM 1555 C C . GLU B 1 89 ? -3.633 -8.406 -8.914 1 94.06 89 GLU B C 1
ATOM 1557 O O . GLU B 1 89 ? -3.566 -8.273 -7.688 1 94.06 89 GLU B O 1
ATOM 1562 N N . LYS B 1 90 ? -4.465 -7.77 -9.711 1 94.44 90 LYS B N 1
ATOM 1563 C CA . LYS B 1 90 ? -5.465 -6.891 -9.109 1 94.44 90 LYS B CA 1
ATOM 1564 C C . LYS B 1 90 ? -6.402 -7.676 -8.195 1 94.44 90 LYS B C 1
ATOM 1566 O O . LYS B 1 90 ? -6.754 -7.207 -7.109 1 94.44 90 LYS B O 1
ATOM 1571 N N . GLU B 1 91 ? -6.773 -8.82 -8.648 1 93.38 91 GLU B N 1
ATOM 1572 C CA . GLU B 1 91 ? -7.645 -9.672 -7.848 1 93.38 91 GLU B CA 1
ATOM 1573 C C . GLU B 1 91 ? -6.957 -10.094 -6.551 1 93.38 91 GLU B C 1
ATOM 1575 O O . GLU B 1 91 ? -7.57 -10.07 -5.48 1 93.38 91 GLU B O 1
ATOM 1580 N N . HIS B 1 92 ? -5.707 -10.453 -6.625 1 94.06 92 HIS B N 1
ATOM 1581 C CA . HIS B 1 92 ? -4.961 -10.875 -5.441 1 94.06 92 HIS B CA 1
ATOM 1582 C C . HIS B 1 92 ? -4.75 -9.711 -4.48 1 94.06 92 HIS B C 1
ATOM 1584 O O . HIS B 1 92 ? -4.844 -9.875 -3.264 1 94.06 92 HIS B O 1
ATOM 1590 N N . LEU B 1 93 ? -4.426 -8.57 -5.07 1 95.25 93 LEU B N 1
ATOM 1591 C CA . LEU B 1 93 ? -4.273 -7.383 -4.234 1 95.25 93 LEU B CA 1
ATOM 1592 C C . LEU B 1 93 ? -5.582 -7.047 -3.525 1 95.25 93 LEU B C 1
ATOM 1594 O O . LEU B 1 93 ? -5.578 -6.703 -2.342 1 95.25 93 LEU B O 1
ATOM 1598 N N . ALA B 1 94 ? -6.672 -7.129 -4.25 1 93.81 94 ALA B N 1
ATOM 1599 C CA . ALA B 1 94 ? -7.98 -6.848 -3.666 1 93.81 94 ALA B CA 1
ATOM 1600 C C . ALA B 1 94 ? -8.281 -7.801 -2.514 1 93.81 94 ALA B C 1
ATOM 1602 O O . ALA B 1 94 ? -8.797 -7.383 -1.473 1 93.81 94 ALA B O 1
ATOM 1603 N N . GLN B 1 95 ? -7.98 -9 -2.725 1 93.19 95 GLN B N 1
ATOM 1604 C CA . GLN B 1 95 ? -8.234 -9.984 -1.678 1 93.19 95 GLN B CA 1
ATOM 1605 C C . GLN B 1 95 ? -7.41 -9.688 -0.428 1 93.19 95 GLN B C 1
ATOM 1607 O O . GLN B 1 95 ? -7.891 -9.859 0.694 1 93.19 95 GLN B O 1
ATOM 1612 N N . LEU B 1 96 ? -6.172 -9.32 -0.687 1 94.81 96 LEU B N 1
ATOM 1613 C CA . LEU B 1 96 ? -5.309 -8.961 0.434 1 94.81 96 LEU B CA 1
ATOM 1614 C C . LEU B 1 96 ? -5.855 -7.75 1.179 1 94.81 96 LEU B C 1
ATOM 1616 O O . LEU B 1 96 ? -5.816 -7.703 2.41 1 94.81 96 LEU B O 1
ATOM 1620 N N . LEU B 1 97 ? -6.355 -6.797 0.423 1 94.88 97 LEU B N 1
ATOM 1621 C CA . LEU B 1 97 ? -6.938 -5.598 1.02 1 94.88 97 LEU B CA 1
ATOM 1622 C C . LEU B 1 97 ? -8.18 -5.945 1.832 1 94.88 97 LEU B C 1
ATOM 1624 O O . LEU B 1 97 ? -8.43 -5.344 2.879 1 94.88 97 LEU B O 1
ATOM 1628 N N . VAL B 1 98 ? -8.93 -6.836 1.344 1 92.94 98 VAL B N 1
ATOM 1629 C CA . VAL B 1 98 ? -10.117 -7.266 2.07 1 92.94 98 VAL B CA 1
ATOM 1630 C C . VAL B 1 98 ? -9.711 -7.891 3.404 1 92.94 98 VAL B C 1
ATOM 1632 O O . VAL B 1 98 ? -10.336 -7.629 4.434 1 92.94 98 VAL B O 1
ATOM 1635 N N . LYS B 1 99 ? -8.703 -8.711 3.381 1 94.06 99 LYS B N 1
ATOM 1636 C CA . LYS B 1 99 ? -8.188 -9.281 4.621 1 94.06 99 LYS B CA 1
ATOM 1637 C C . LYS B 1 99 ? -7.762 -8.188 5.598 1 94.06 99 LYS B C 1
ATOM 1639 O O . LYS B 1 99 ? -8.008 -8.297 6.801 1 94.06 99 LYS B O 1
ATOM 1644 N N . LEU B 1 100 ? -7.121 -7.234 5.074 1 95.12 100 LEU B N 1
ATOM 1645 C CA . LEU B 1 100 ? -6.629 -6.125 5.883 1 95.12 100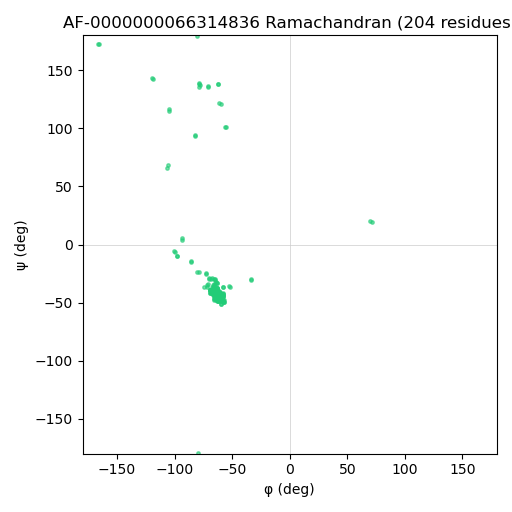 LEU B CA 1
ATOM 1646 C C . LEU B 1 100 ? -7.777 -5.402 6.578 1 95.12 100 LEU B C 1
ATOM 1648 O O . LEU B 1 100 ? -7.695 -5.094 7.77 1 95.12 100 LEU B O 1
ATOM 1652 N N . VAL B 1 101 ? -8.789 -5.023 5.828 1 93.12 101 VAL B N 1
ATOM 1653 C CA . VAL B 1 101 ? -9.852 -4.203 6.402 1 93.12 101 VAL B CA 1
ATOM 1654 C C . VAL B 1 101 ? -10.711 -5.051 7.332 1 93.12 101 VAL B C 1
ATOM 1656 O O . VAL B 1 101 ? -11.406 -4.52 8.203 1 93.12 101 VAL B O 1
ATOM 1659 N N . ASP B 1 102 ? -10.688 -6.352 7.043 1 90.25 102 ASP B N 1
ATOM 1660 C CA . ASP B 1 102 ? -11.484 -7.242 7.883 1 90.25 102 ASP B CA 1
ATOM 1661 C C . ASP B 1 102 ? -10.711 -7.66 9.125 1 90.25 102 ASP B C 1
ATOM 1663 O O . ASP B 1 102 ? -11.258 -8.305 10.023 1 90.25 102 ASP B O 1
ATOM 1667 N N . LYS B 1 103 ? -9.406 -7.391 9.016 1 81.94 103 LYS B N 1
ATOM 1668 C CA . LYS B 1 103 ? -8.578 -7.73 10.164 1 81.94 103 LYS B CA 1
ATOM 1669 C C . LYS B 1 103 ? -9.094 -7.059 11.438 1 81.94 103 LYS B C 1
ATOM 1671 O O . LYS B 1 103 ? -9.375 -5.855 11.438 1 81.94 103 LYS B O 1
ATOM 1676 N N . GLN B 1 104 ? -9.859 -7.766 12.383 1 63.81 104 GLN B N 1
ATOM 1677 C CA . GLN B 1 104 ? -10.367 -7.301 13.672 1 63.81 104 GLN B CA 1
ATOM 1678 C C . GLN B 1 104 ? -9.219 -6.93 14.609 1 63.81 104 GLN B C 1
ATOM 1680 O O . GLN B 1 104 ? -8.133 -7.496 14.516 1 63.81 104 GLN B O 1
#

Organism: Bacillus subtilis (strain 168) (NCBI:txid224308)

Nearest PDB structures (foldseek):
  3d0w-assembly1_C  TM=8.616E-01  e=1.361E-09  Bacillus subtilis
  8a6x-assembly1_B  TM=3.758E-01  e=3.431E+00  Pseudomonas putida KT2440
  3d0w-assembly1_C  TM=8.622E-01  e=1.361E-09  Bacillus subtilis
  8a6x-assembly1_B  TM=3.760E-01  e=3.431E+00  Pseudomonas putida KT2440

pLDDT: mean 85.62, std 8.69, range [63.03, 96.25]

Radius of gyration: 20.71 Å; Cα contacts (8 Å, |Δi|>4): 159; chains: 2; bounding box: 56×61×47 Å

InterPro domains:
  IPR021637 Protein of unknown function DUF3243 [PF11588] (25-102)
  IPR038292 YmfJ/YflH superfamily [G3DSA:1.10.760.20] (20-104)

Sequence (208 aa):
MNRDQEKIQIENEMNAMHGTIKEDILKDFEEFKGYLKKQVNRGKKLGLDDGKLVKSAAILGDYLAKHEEPQNGEEMLLQELWSVADEDEKEHLAQLLVKLVDKQMNRDQEKIQIENEMNAMHGTIKEDILKDFEEFKGYLKKQVNRGKKLGLDDGKLVKSAAILGDYLAKHEEPQNGEEMLLQELWSVADEDEKEHLAQLLVKLVDKQ